Protein AF-A0A7V0JT31-F1 (afdb_monomer_lite)

Structure (mmCIF, N/CA/C/O backbone):
data_AF-A0A7V0JT31-F1
#
_entry.id   AF-A0A7V0JT31-F1
#
loop_
_atom_site.group_PDB
_atom_site.id
_atom_site.type_symbol
_atom_site.label_atom_id
_atom_site.label_alt_id
_atom_site.label_comp_id
_atom_site.label_asym_id
_atom_site.label_entity_id
_atom_site.label_seq_id
_atom_site.pdbx_PDB_ins_code
_atom_site.Cartn_x
_atom_site.Cartn_y
_atom_site.Cartn_z
_atom_site.occupancy
_atom_site.B_iso_or_equiv
_atom_site.auth_seq_id
_atom_site.auth_comp_id
_atom_site.auth_asym_id
_atom_site.auth_atom_id
_atom_site.pdbx_PDB_model_num
ATOM 1 N N . MET A 1 1 ? -6.504 9.543 -1.526 1.00 39.03 1 MET A N 1
ATOM 2 C CA . MET A 1 1 ? -5.451 8.796 -2.236 1.00 39.03 1 MET A CA 1
ATOM 3 C C . MET A 1 1 ? -5.322 9.496 -3.566 1.00 39.03 1 MET A C 1
ATOM 5 O O . MET A 1 1 ? -6.305 9.488 -4.294 1.00 39.03 1 MET A O 1
ATOM 9 N N . ASP A 1 2 ? -4.224 10.211 -3.815 1.00 36.75 2 ASP A N 1
ATOM 10 C CA . ASP A 1 2 ? -3.991 10.736 -5.163 1.00 36.75 2 ASP A CA 1
ATOM 11 C C . ASP A 1 2 ? -4.025 9.539 -6.110 1.00 36.75 2 ASP A C 1
ATOM 13 O O . ASP A 1 2 ? -3.408 8.504 -5.827 1.00 36.75 2 ASP A O 1
ATOM 17 N N . ASP A 1 3 ? -4.846 9.635 -7.151 1.00 47.06 3 ASP A N 1
ATOM 18 C CA . ASP A 1 3 ? -5.000 8.572 -8.127 1.00 47.06 3 ASP A CA 1
ATOM 19 C C . ASP A 1 3 ? -3.606 8.235 -8.672 1.00 47.06 3 ASP A C 1
ATOM 21 O O . ASP A 1 3 ? -2.824 9.128 -9.014 1.00 47.06 3 ASP A O 1
ATOM 25 N N . PHE A 1 4 ? -3.275 6.945 -8.755 1.00 49.06 4 PHE A N 1
ATOM 26 C CA . PHE A 1 4 ? -2.057 6.486 -9.426 1.00 49.06 4 PHE A CA 1
ATOM 27 C C . PHE A 1 4 ? -1.931 7.110 -10.830 1.00 49.06 4 PHE A C 1
ATOM 29 O O . PHE A 1 4 ? -0.827 7.368 -11.301 1.00 49.06 4 PHE A O 1
ATOM 36 N N . ARG A 1 5 ? -3.077 7.418 -11.451 1.00 55.56 5 ARG A N 1
ATOM 37 C CA . ARG A 1 5 ? -3.239 8.045 -12.768 1.00 55.56 5 ARG A CA 1
ATOM 38 C C . ARG A 1 5 ? -2.945 9.554 -12.797 1.00 55.56 5 ARG A C 1
ATOM 40 O O . ARG A 1 5 ? -2.838 10.114 -13.884 1.00 55.56 5 ARG A O 1
ATOM 47 N N . SER A 1 6 ? -2.822 10.221 -11.644 1.00 55.19 6 SER A N 1
ATOM 48 C CA . SER A 1 6 ? -2.660 11.683 -11.544 1.00 55.19 6 SER A CA 1
ATOM 49 C C . SER A 1 6 ? -1.329 12.157 -10.949 1.00 55.19 6 SER A C 1
ATOM 51 O O . SER A 1 6 ? -1.105 13.362 -10.891 1.00 55.19 6 SER A O 1
ATOM 53 N N . ASP A 1 7 ? -0.445 11.254 -10.509 1.00 66.50 7 ASP A N 1
ATOM 54 C CA . ASP A 1 7 ? 0.884 11.616 -9.990 1.00 66.50 7 ASP A CA 1
ATOM 55 C C . ASP A 1 7 ? 1.970 11.377 -11.061 1.00 66.50 7 ASP A C 1
ATOM 57 O O . ASP A 1 7 ? 2.323 10.223 -11.320 1.00 66.50 7 ASP A O 1
ATOM 61 N N . PRO A 1 8 ? 2.562 12.435 -11.656 1.00 67.75 8 PRO A N 1
ATOM 62 C CA . PRO A 1 8 ? 3.637 12.312 -12.645 1.00 67.75 8 PRO A CA 1
ATOM 63 C C . PRO A 1 8 ? 4.817 11.446 -12.181 1.00 67.75 8 PRO A C 1
ATOM 65 O O . PRO A 1 8 ? 5.462 10.788 -12.999 1.00 67.75 8 PRO A O 1
ATOM 68 N N . LYS A 1 9 ? 5.060 11.361 -10.863 1.00 79.88 9 LYS A N 1
ATOM 69 C CA . LYS A 1 9 ? 6.119 10.515 -10.295 1.00 79.88 9 LYS A CA 1
ATOM 70 C C . LYS A 1 9 ? 5.888 9.024 -10.547 1.00 79.88 9 LYS A C 1
ATOM 72 O O . LYS A 1 9 ? 6.851 8.255 -10.519 1.00 79.88 9 LYS A O 1
ATOM 77 N N . GLN A 1 10 ? 4.647 8.597 -10.791 1.00 82.12 10 GLN A N 1
ATOM 78 C CA . GLN A 1 10 ? 4.342 7.211 -11.153 1.00 82.12 10 GLN A CA 1
ATOM 79 C C . GLN A 1 10 ? 4.813 6.885 -12.570 1.00 82.12 10 GLN A C 1
ATOM 81 O O . GLN A 1 10 ? 5.350 5.800 -12.785 1.00 82.12 10 GLN A O 1
ATOM 86 N N . TYR A 1 11 ? 4.716 7.824 -13.516 1.00 90.31 11 TYR A N 1
ATOM 87 C CA . TYR A 1 11 ? 5.246 7.632 -14.871 1.00 90.31 11 TYR A CA 1
ATOM 88 C C . TYR A 1 11 ? 6.774 7.589 -14.876 1.00 90.31 11 TYR A C 1
ATOM 90 O O . TYR A 1 11 ? 7.361 6.758 -15.567 1.00 90.31 11 TYR A O 1
ATOM 98 N N . ASP A 1 12 ? 7.430 8.407 -14.048 1.00 91.56 12 ASP A N 1
ATOM 99 C CA . ASP A 1 12 ? 8.876 8.313 -13.822 1.00 91.56 12 ASP A CA 1
ATOM 100 C C . ASP A 1 12 ? 9.290 6.946 -13.264 1.00 91.56 12 ASP A C 1
ATOM 102 O O . ASP A 1 12 ? 10.270 6.350 -13.722 1.00 91.56 12 ASP A O 1
ATOM 106 N N . LEU A 1 13 ? 8.566 6.445 -12.259 1.00 91.69 13 LEU A N 1
ATOM 107 C CA . LEU A 1 13 ? 8.836 5.134 -11.676 1.00 91.69 13 LEU A CA 1
ATOM 108 C C . LEU A 1 13 ? 8.623 4.024 -12.709 1.00 91.69 13 LEU A C 1
ATOM 110 O O . LEU A 1 13 ? 9.507 3.181 -12.876 1.00 91.69 13 LEU A O 1
ATOM 114 N N . PHE A 1 14 ? 7.502 4.055 -13.431 1.00 94.06 14 PHE A N 1
ATOM 115 C CA . PHE A 1 14 ? 7.196 3.087 -14.478 1.00 94.06 14 PHE A CA 1
ATOM 116 C C . PHE A 1 14 ? 8.268 3.086 -15.568 1.00 94.06 14 PHE A C 1
ATOM 118 O O . PHE A 1 14 ? 8.812 2.033 -15.881 1.00 94.06 14 PHE A O 1
ATOM 125 N N . ALA A 1 15 ? 8.653 4.256 -16.088 1.00 95.12 15 ALA A N 1
ATOM 126 C CA . ALA A 1 15 ? 9.695 4.378 -17.104 1.00 95.12 15 ALA A CA 1
ATOM 127 C C . ALA A 1 15 ? 11.020 3.742 -16.652 1.00 95.12 15 ALA A C 1
ATOM 129 O O . ALA A 1 15 ? 11.656 3.005 -17.412 1.00 95.12 15 ALA A O 1
ATOM 130 N N . LYS A 1 16 ? 11.430 3.980 -15.399 1.00 95.44 16 LYS A N 1
ATOM 131 C CA . LYS A 1 16 ? 12.649 3.386 -14.829 1.00 95.44 16 LYS A CA 1
ATOM 132 C C . LYS A 1 16 ? 12.543 1.868 -14.710 1.00 95.44 16 LYS A C 1
ATOM 134 O O . LYS A 1 16 ? 13.477 1.174 -15.102 1.00 95.44 16 LYS A O 1
ATOM 139 N N . VAL A 1 17 ? 11.431 1.360 -14.174 1.00 95.38 17 VAL A N 1
ATOM 140 C CA . VAL A 1 17 ? 11.188 -0.084 -14.016 1.00 95.38 17 VAL A CA 1
ATOM 141 C C . VAL A 1 17 ? 11.140 -0.768 -15.377 1.00 95.38 17 VAL A C 1
ATOM 143 O O . VAL A 1 17 ? 11.853 -1.741 -15.592 1.00 95.38 17 VAL A O 1
ATOM 146 N N . TYR A 1 18 ? 10.373 -0.227 -16.319 1.00 95.69 18 TYR A N 1
ATOM 147 C CA . TYR A 1 18 ? 10.227 -0.799 -17.648 1.00 95.69 18 TYR A CA 1
ATOM 148 C C . TYR A 1 18 ? 11.565 -0.831 -18.396 1.00 95.69 18 TYR A C 1
ATOM 150 O O . TYR A 1 18 ? 11.975 -1.890 -18.859 1.00 95.69 18 TYR A O 1
ATOM 158 N N . SER A 1 19 ? 12.322 0.276 -18.403 1.00 95.25 19 SER A N 1
ATOM 159 C CA . SER A 1 19 ? 13.673 0.305 -19.001 1.00 95.25 19 SER A CA 1
ATOM 160 C C . SER A 1 19 ? 14.613 -0.724 -18.371 1.00 95.25 19 SER A C 1
ATOM 162 O O . SER A 1 19 ? 15.435 -1.318 -19.058 1.00 95.25 19 SER A O 1
ATOM 164 N N . PHE A 1 20 ? 14.504 -0.952 -17.059 1.00 95.06 20 PHE A N 1
ATOM 165 C CA . PHE A 1 20 ? 15.295 -1.970 -16.374 1.00 95.06 20 PHE A CA 1
ATOM 166 C C . PHE A 1 20 ? 14.905 -3.399 -16.788 1.00 95.06 20 PHE A C 1
ATOM 168 O O . PHE A 1 20 ? 15.784 -4.247 -16.957 1.00 95.06 20 PHE A O 1
ATOM 175 N N . LEU A 1 21 ? 13.608 -3.664 -16.958 1.00 93.81 21 LEU A N 1
ATOM 176 C CA . LEU A 1 21 ? 13.090 -4.985 -17.310 1.00 93.81 21 LEU A CA 1
ATOM 177 C C . LEU A 1 21 ? 13.384 -5.362 -18.764 1.00 93.81 21 LEU A C 1
ATOM 179 O O . LEU A 1 21 ? 13.836 -6.480 -19.009 1.00 93.81 21 LEU A O 1
ATOM 183 N N . VAL A 1 22 ? 13.162 -4.444 -19.708 1.00 92.81 22 VAL A N 1
ATOM 184 C CA . VAL A 1 22 ? 13.226 -4.738 -21.151 1.00 92.81 22 VAL A CA 1
ATOM 185 C C . VAL A 1 22 ? 14.453 -4.153 -21.863 1.00 92.81 22 VAL A C 1
ATOM 187 O O . VAL A 1 22 ? 14.610 -4.346 -23.066 1.00 92.81 22 VAL A O 1
ATOM 190 N N . GLY A 1 23 ? 15.325 -3.435 -21.147 1.00 91.75 23 GLY A N 1
ATOM 191 C CA . GLY A 1 23 ? 16.420 -2.666 -21.749 1.00 91.75 23 GLY A CA 1
ATOM 192 C C . GLY A 1 23 ? 15.916 -1.426 -22.499 1.00 91.75 23 GLY A C 1
ATOM 193 O O . GLY A 1 23 ? 14.713 -1.154 -22.562 1.00 91.75 23 GLY A O 1
ATOM 194 N N . GLY A 1 24 ? 16.816 -0.644 -23.097 1.00 93.38 24 GLY A N 1
ATOM 195 C CA . GLY A 1 24 ? 16.431 0.606 -23.765 1.00 93.38 24 GLY A CA 1
ATOM 196 C C . GLY A 1 24 ? 16.164 1.766 -22.805 1.00 93.38 24 GLY A C 1
ATOM 197 O O . GLY A 1 24 ? 16.605 1.785 -21.656 1.00 93.38 24 GLY A O 1
ATOM 198 N N . LYS A 1 25 ? 15.473 2.797 -23.303 1.00 95.62 25 LYS A N 1
ATOM 199 C CA . LYS A 1 25 ? 15.197 4.027 -22.551 1.00 95.62 25 LYS A CA 1
ATOM 200 C C . LYS A 1 25 ? 13.734 4.425 -22.673 1.00 95.62 25 LYS A C 1
ATOM 202 O O . LYS A 1 25 ? 13.285 4.798 -23.755 1.00 95.62 25 LYS A O 1
ATOM 207 N N . ALA A 1 26 ? 13.027 4.412 -21.550 1.00 96.44 26 ALA A N 1
ATOM 208 C CA . ALA A 1 26 ? 11.728 5.044 -21.386 1.00 96.44 26 ALA A CA 1
ATOM 209 C C . ALA A 1 26 ? 11.866 6.404 -20.690 1.00 96.44 26 ALA A C 1
ATOM 211 O O . ALA A 1 26 ? 12.689 6.576 -19.788 1.00 96.44 26 ALA A O 1
ATOM 212 N N . VAL A 1 27 ? 11.043 7.366 -21.096 1.00 95.25 27 VAL A N 1
ATOM 213 C CA . VAL A 1 27 ? 10.876 8.660 -20.420 1.00 95.25 27 VAL A CA 1
ATOM 214 C C . VAL A 1 27 ? 9.387 8.990 -20.317 1.00 95.25 27 VAL A C 1
ATOM 216 O O . VAL A 1 27 ? 8.653 8.675 -21.256 1.00 95.25 27 VAL A O 1
ATOM 219 N N . PRO A 1 28 ? 8.916 9.599 -19.217 1.00 94.12 28 PRO A N 1
ATOM 220 C CA . PRO A 1 28 ? 7.524 10.023 -19.114 1.00 94.12 28 PRO A CA 1
ATOM 221 C C . PRO A 1 28 ? 7.198 11.086 -20.170 1.00 94.12 28 PRO A C 1
ATOM 223 O O . PRO A 1 28 ? 8.063 11.860 -20.591 1.00 94.12 28 PRO A O 1
ATOM 226 N N . GLY A 1 29 ? 5.944 11.130 -20.603 1.00 91.94 29 GLY A N 1
ATOM 227 C CA . GLY A 1 29 ? 5.456 12.161 -21.508 1.00 91.94 29 GLY A CA 1
ATOM 228 C C . GLY A 1 29 ? 3.976 12.010 -21.813 1.00 91.94 29 GLY A C 1
ATOM 229 O O . GLY A 1 29 ? 3.277 11.199 -21.211 1.00 91.94 29 GLY A O 1
ATOM 230 N N . GLU A 1 30 ? 3.517 12.794 -22.777 1.00 91.06 30 GLU A N 1
ATOM 231 C CA . GLU A 1 30 ? 2.138 12.775 -23.251 1.00 91.06 30 GLU A CA 1
ATOM 232 C C . GLU A 1 30 ? 2.115 12.746 -24.776 1.00 91.06 30 GLU A C 1
ATOM 234 O O . GLU A 1 30 ? 3.033 13.258 -25.425 1.00 91.06 30 GLU A O 1
ATOM 239 N N . GLU A 1 31 ? 1.048 12.191 -25.341 1.00 90.06 31 GLU A N 1
ATOM 240 C CA . GLU A 1 31 ? 0.793 12.190 -26.781 1.00 90.06 31 GLU A CA 1
ATOM 241 C C . GLU A 1 31 ? -0.705 12.365 -27.055 1.00 90.06 31 GLU A C 1
ATOM 243 O O . GLU A 1 31 ? -1.556 11.970 -26.251 1.00 90.06 31 GLU A O 1
ATOM 248 N N . LYS A 1 32 ? -1.040 12.984 -28.193 1.00 88.94 32 LYS A N 1
ATOM 249 C CA . LYS A 1 32 ? -2.427 13.064 -28.663 1.00 88.94 32 LYS A CA 1
ATOM 250 C C . LYS A 1 32 ? -2.811 11.746 -29.328 1.00 88.94 32 LYS A C 1
ATOM 252 O O . LYS A 1 32 ? -2.322 11.440 -30.414 1.00 88.94 32 LYS A O 1
ATOM 257 N N . CYS A 1 33 ? -3.737 11.007 -28.727 1.00 74.62 33 CYS A N 1
ATOM 258 C CA . CYS A 1 33 ? -4.246 9.778 -29.327 1.00 74.62 33 CYS A CA 1
ATOM 259 C C . CYS A 1 33 ? -5.499 10.065 -30.185 1.00 74.62 33 CYS A C 1
ATOM 261 O O . CYS A 1 33 ? -6.451 10.700 -29.711 1.00 74.62 33 CYS A O 1
ATOM 263 N N . PRO A 1 34 ? -5.533 9.617 -31.453 1.00 69.44 34 PRO A N 1
ATOM 264 C CA . PRO A 1 34 ? -6.745 9.616 -32.272 1.00 69.44 34 PRO A CA 1
ATOM 265 C C . PRO A 1 34 ? -7.823 8.680 -31.689 1.00 69.44 34 PRO A C 1
ATOM 267 O O . PRO A 1 34 ? -7.484 7.773 -30.930 1.00 69.44 34 PRO A O 1
ATOM 270 N N . PRO A 1 35 ? -9.112 8.838 -32.054 1.00 67.12 35 PRO A N 1
ATOM 271 C CA . PRO A 1 35 ? -9.656 9.791 -33.029 1.00 67.12 35 PRO A CA 1
ATOM 272 C C . PRO A 1 35 ? -10.040 11.155 -32.432 1.00 67.12 35 PRO A C 1
ATOM 274 O O . PRO A 1 35 ? -10.201 12.117 -33.174 1.00 67.12 35 PRO A O 1
ATOM 277 N N . MET A 1 36 ? -10.165 11.266 -31.107 1.00 74.94 36 MET A N 1
ATOM 278 C CA . MET A 1 36 ? -10.689 12.476 -30.452 1.00 74.94 36 MET A CA 1
ATOM 279 C C . MET A 1 36 ? -9.614 13.528 -30.124 1.00 74.94 36 MET A C 1
ATOM 281 O O . MET A 1 36 ? -9.942 14.607 -29.639 1.00 74.94 36 MET A O 1
ATOM 285 N N . GLY A 1 37 ? -8.327 13.237 -30.362 1.00 76.81 37 GLY A N 1
ATOM 286 C CA . GLY A 1 37 ? -7.226 14.173 -30.089 1.00 76.81 37 GLY A CA 1
ATOM 287 C C . GLY A 1 37 ? -6.989 14.438 -28.598 1.00 76.81 37 GLY A C 1
ATOM 288 O O . GLY A 1 37 ? -6.346 15.432 -28.246 1.00 76.81 37 GLY A O 1
ATOM 289 N N . ILE A 1 38 ? -7.506 13.557 -27.737 1.00 81.31 38 ILE A N 1
ATOM 290 C CA . ILE A 1 38 ? -7.312 13.597 -26.288 1.00 81.31 38 ILE A CA 1
ATOM 291 C C . ILE A 1 38 ? -5.839 13.298 -26.001 1.00 81.31 38 ILE A C 1
ATOM 293 O O . ILE A 1 38 ? -5.249 12.382 -26.582 1.00 81.31 38 ILE A O 1
ATOM 297 N N . ARG A 1 39 ? -5.233 14.102 -25.124 1.00 85.06 39 ARG A N 1
ATOM 298 C CA . ARG A 1 39 ? -3.877 13.851 -24.637 1.00 85.06 39 ARG A CA 1
ATOM 299 C C . ARG A 1 39 ? -3.924 12.831 -23.519 1.00 85.06 39 ARG A C 1
ATOM 301 O O . ARG A 1 39 ? -4.649 13.023 -22.546 1.00 85.06 39 ARG A O 1
ATOM 308 N N . TYR A 1 40 ? -3.116 11.794 -23.651 1.00 86.50 40 TYR A N 1
ATOM 309 C CA . TYR A 1 40 ? -2.919 10.812 -22.599 1.00 86.50 40 TYR A CA 1
ATOM 310 C C . TYR A 1 40 ? -1.499 10.903 -22.062 1.00 86.50 40 TYR A C 1
ATOM 312 O O . TYR A 1 40 ? -0.557 11.100 -22.828 1.00 86.50 40 TYR A O 1
ATOM 320 N N . GLY A 1 41 ? -1.365 10.736 -20.747 1.00 89.19 41 GLY A N 1
ATOM 321 C CA . GLY A 1 41 ? -0.080 10.497 -20.099 1.00 89.19 41 GLY A CA 1
ATOM 322 C C . GLY A 1 41 ? 0.418 9.077 -20.355 1.00 89.19 41 GLY A C 1
ATOM 323 O O . GLY A 1 41 ? -0.366 8.154 -20.579 1.00 89.19 41 GLY A O 1
ATOM 324 N N . GLY A 1 42 ? 1.733 8.905 -20.342 1.00 92.12 42 GLY A N 1
ATOM 325 C CA . GLY A 1 42 ? 2.358 7.619 -20.602 1.00 92.12 42 GLY A CA 1
ATOM 326 C C . GLY A 1 42 ? 3.877 7.708 -20.630 1.00 92.12 42 GLY A C 1
ATOM 327 O O . GLY A 1 42 ? 4.485 8.576 -19.994 1.00 92.12 42 GLY A O 1
ATOM 328 N N . ILE A 1 43 ? 4.499 6.809 -21.390 1.00 94.75 43 ILE A N 1
ATOM 329 C CA . ILE A 1 43 ? 5.943 6.813 -21.623 1.00 94.75 43 ILE A CA 1
ATOM 330 C C . ILE A 1 43 ? 6.282 6.818 -23.111 1.00 94.75 43 ILE A C 1
ATOM 332 O O . ILE A 1 43 ? 5.652 6.162 -23.934 1.00 94.75 43 ILE A O 1
ATOM 336 N N . TRP A 1 44 ? 7.364 7.509 -23.442 1.00 95.56 44 TRP A N 1
ATOM 337 C CA . TRP A 1 44 ? 8.082 7.350 -24.695 1.00 95.56 44 TRP A CA 1
ATOM 338 C C . TRP A 1 44 ? 9.196 6.338 -24.505 1.00 95.56 44 TRP A C 1
ATOM 340 O O . TRP A 1 44 ? 10.157 6.609 -23.787 1.00 95.56 44 TRP A O 1
ATOM 350 N N . TYR A 1 45 ? 9.086 5.191 -25.162 1.00 96.69 45 TYR A N 1
ATOM 351 C CA . TYR A 1 45 ? 10.063 4.117 -25.083 1.00 96.69 45 TYR A CA 1
ATOM 352 C C . TYR A 1 45 ? 10.865 3.992 -26.372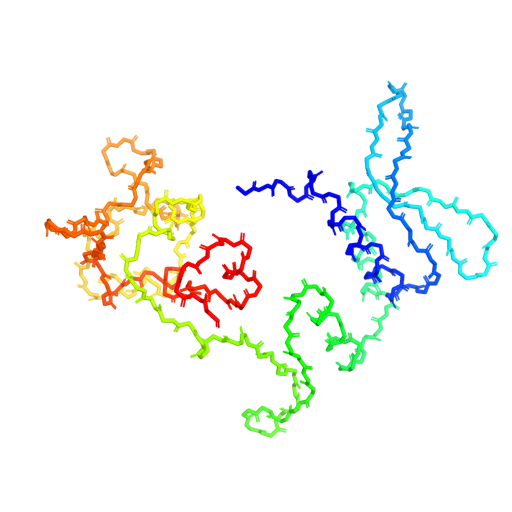 1.00 96.69 45 TYR A C 1
ATOM 354 O O . TYR A 1 45 ? 10.307 3.966 -27.469 1.00 96.69 45 TYR A O 1
ATOM 362 N N . ARG A 1 46 ? 12.184 3.868 -26.231 1.00 95.94 46 ARG A N 1
ATOM 363 C CA . ARG A 1 46 ? 13.110 3.565 -27.319 1.00 95.94 46 ARG A CA 1
ATOM 364 C C . ARG A 1 46 ? 13.911 2.301 -26.982 1.00 95.94 46 ARG A C 1
ATOM 366 O O . ARG A 1 46 ? 14.702 2.350 -26.034 1.00 95.94 46 ARG A O 1
ATOM 373 N N . PRO A 1 47 ? 13.750 1.206 -27.746 1.00 93.06 47 PRO A N 1
ATOM 374 C CA . PRO A 1 47 ? 14.602 0.024 -27.631 1.00 93.06 47 PRO A CA 1
ATOM 375 C C . PRO A 1 47 ? 16.073 0.358 -27.907 1.00 93.06 47 PRO A C 1
ATOM 377 O O . PRO A 1 47 ? 16.367 1.273 -28.673 1.00 93.06 47 PRO A O 1
ATOM 380 N N . GLU A 1 48 ? 17.008 -0.403 -27.337 1.00 87.56 48 GLU A N 1
ATOM 381 C CA . GLU A 1 48 ? 18.453 -0.197 -27.560 1.00 87.56 48 GLU A CA 1
ATOM 382 C C . GLU A 1 48 ? 18.850 -0.270 -29.040 1.00 87.56 48 GLU A C 1
ATOM 384 O O . GLU A 1 48 ? 19.631 0.553 -29.517 1.00 87.56 48 GLU A O 1
ATOM 389 N N . ASN A 1 49 ? 18.250 -1.207 -29.776 1.00 86.31 49 ASN A N 1
ATOM 390 C CA . ASN A 1 49 ? 18.619 -1.512 -31.159 1.00 86.31 49 ASN A CA 1
ATOM 391 C C . ASN A 1 49 ? 17.841 -0.702 -32.208 1.00 86.31 49 ASN A C 1
ATOM 393 O O . ASN A 1 49 ? 18.060 -0.888 -33.403 1.00 86.31 49 ASN A O 1
ATOM 397 N N . LEU A 1 50 ? 16.932 0.188 -31.792 1.00 85.69 50 LEU A N 1
ATOM 398 C CA . LEU A 1 50 ? 16.103 0.981 -32.700 1.00 85.69 50 LEU A CA 1
ATOM 399 C C . LEU A 1 50 ? 16.285 2.483 -32.460 1.00 85.69 50 LEU A C 1
ATOM 401 O O . LEU A 1 50 ? 16.459 2.969 -31.340 1.00 85.69 50 LEU A O 1
ATOM 405 N N . LYS A 1 51 ? 16.247 3.250 -33.554 1.00 82.44 51 LYS A N 1
ATOM 406 C CA . LYS A 1 51 ? 16.289 4.719 -33.493 1.00 82.44 51 LYS A CA 1
ATOM 407 C C . LYS A 1 51 ? 14.933 5.308 -33.122 1.00 82.44 51 LYS A C 1
ATOM 409 O O . LYS A 1 51 ? 14.879 6.345 -32.464 1.00 82.44 51 LYS A O 1
ATOM 414 N N . GLU A 1 52 ? 13.862 4.647 -33.537 1.00 90.50 52 GLU A N 1
ATOM 415 C CA . GLU A 1 52 ? 12.503 5.126 -33.339 1.00 90.50 52 GLU A CA 1
ATOM 416 C C . GLU A 1 52 ? 12.027 4.888 -31.910 1.00 90.50 52 GLU A C 1
ATOM 418 O O . GLU A 1 52 ? 12.314 3.866 -31.284 1.00 90.50 52 GLU A O 1
ATOM 423 N N . ARG A 1 53 ? 11.291 5.873 -31.398 1.00 92.25 53 ARG A N 1
ATOM 424 C CA . ARG A 1 53 ? 10.590 5.780 -30.122 1.00 92.25 53 ARG A CA 1
ATOM 425 C C . ARG A 1 53 ? 9.112 5.518 -30.382 1.00 92.25 53 ARG A C 1
ATOM 427 O O . ARG A 1 53 ? 8.543 6.088 -31.310 1.00 92.25 53 ARG A O 1
ATOM 434 N N . ARG A 1 54 ? 8.489 4.726 -29.519 1.00 94.31 54 ARG A N 1
ATOM 435 C CA . ARG A 1 54 ? 7.044 4.496 -29.489 1.00 94.31 54 ARG A CA 1
ATOM 436 C C . ARG A 1 54 ? 6.458 5.106 -28.223 1.00 94.31 54 ARG A C 1
ATOM 438 O O . ARG A 1 54 ? 7.091 5.057 -27.168 1.00 94.31 54 ARG A O 1
ATOM 445 N N . PHE A 1 55 ? 5.272 5.691 -28.339 1.00 94.25 55 PHE A N 1
ATOM 446 C CA . PHE A 1 55 ? 4.491 6.103 -27.182 1.00 94.25 55 PHE A CA 1
ATOM 447 C C . PHE A 1 55 ? 3.644 4.929 -26.687 1.00 94.25 55 PHE A C 1
ATOM 449 O O . PHE A 1 55 ? 3.004 4.259 -27.498 1.00 94.25 55 PHE A O 1
ATOM 456 N N . TYR A 1 56 ? 3.655 4.706 -25.375 1.00 93.69 56 TYR A N 1
ATOM 457 C CA . TYR A 1 56 ? 2.751 3.797 -24.681 1.00 93.69 56 TYR A CA 1
ATOM 458 C C . TYR A 1 56 ? 1.921 4.582 -23.680 1.00 93.69 56 TYR A C 1
ATOM 460 O O . TYR A 1 56 ? 2.465 5.290 -22.827 1.00 93.69 56 TYR A O 1
ATOM 468 N N . ASN A 1 57 ? 0.611 4.436 -23.791 1.00 91.06 57 ASN A N 1
ATOM 469 C CA . ASN A 1 57 ? -0.361 5.025 -22.892 1.00 91.06 57 ASN A CA 1
ATOM 470 C C . ASN A 1 57 ? -0.306 4.326 -21.524 1.00 91.06 57 ASN A C 1
ATOM 472 O O . ASN A 1 57 ? -0.021 3.133 -21.445 1.00 91.06 57 ASN A O 1
ATOM 476 N N . TRP A 1 58 ? -0.619 5.046 -20.445 1.00 89.19 58 TRP A N 1
ATOM 477 C CA . TRP A 1 58 ? -0.752 4.452 -19.111 1.00 89.19 58 TRP A CA 1
ATOM 478 C C . TRP A 1 58 ? -1.736 3.269 -19.060 1.00 89.19 58 TRP A C 1
ATOM 480 O O . TRP A 1 58 ? -1.546 2.365 -18.253 1.00 89.19 58 TRP A O 1
ATOM 490 N N . HIS A 1 59 ? -2.748 3.242 -19.935 1.00 88.44 59 HIS A N 1
ATOM 491 C CA . HIS A 1 59 ? -3.676 2.115 -20.082 1.00 88.44 59 HIS A CA 1
ATOM 492 C C . HIS A 1 59 ? -3.016 0.813 -20.560 1.00 88.44 59 HIS A C 1
ATOM 494 O O . HIS A 1 59 ? -3.629 -0.234 -20.426 1.00 88.44 59 HIS A O 1
ATOM 500 N N . GLU A 1 60 ? -1.809 0.873 -21.127 1.00 92.62 60 GLU A N 1
ATOM 501 C CA . GLU A 1 60 ? -1.060 -0.296 -21.611 1.00 92.62 60 GLU A CA 1
ATOM 502 C C . GLU A 1 60 ? -0.042 -0.800 -20.567 1.00 92.62 60 GLU A C 1
ATOM 504 O O . GLU A 1 60 ? 0.702 -1.746 -20.815 1.00 92.62 60 GLU A O 1
ATOM 509 N N . PHE A 1 61 ? 0.089 -0.138 -19.413 1.00 93.06 61 PHE A N 1
ATOM 510 C CA . PHE A 1 61 ? 1.198 -0.384 -18.484 1.00 93.06 61 PHE A CA 1
ATOM 511 C C . PHE A 1 61 ? 1.162 -1.763 -17.823 1.00 93.06 61 PHE A C 1
ATOM 513 O O . PHE A 1 61 ? 2.216 -2.364 -17.607 1.00 93.06 61 PHE A O 1
ATOM 520 N N . ASP A 1 62 ? -0.025 -2.253 -17.489 1.00 92.00 62 ASP A N 1
ATOM 521 C CA . ASP A 1 62 ? -0.234 -3.589 -16.938 1.00 92.00 62 ASP A CA 1
ATOM 522 C C . ASP A 1 62 ? 0.161 -4.676 -17.943 1.00 92.00 62 ASP A C 1
ATOM 524 O O . ASP A 1 62 ? 0.942 -5.570 -17.602 1.00 92.00 62 ASP A O 1
ATOM 528 N N . ASP A 1 63 ? -0.277 -4.549 -19.194 1.00 94.12 63 ASP A N 1
ATOM 529 C CA . ASP A 1 63 ? 0.073 -5.456 -20.284 1.00 94.12 63 ASP A CA 1
ATOM 530 C C . ASP A 1 63 ? 1.582 -5.452 -20.552 1.00 94.12 63 ASP A C 1
ATOM 532 O O . ASP A 1 63 ? 2.204 -6.512 -20.670 1.00 94.12 63 ASP A O 1
ATOM 536 N N . LEU A 1 64 ? 2.202 -4.270 -20.588 1.00 94.81 64 LEU A N 1
ATOM 537 C CA . LEU A 1 64 ? 3.642 -4.124 -20.803 1.00 94.81 64 LEU A CA 1
ATOM 538 C C . LEU A 1 64 ? 4.465 -4.785 -19.694 1.00 94.81 64 LEU A C 1
ATOM 540 O O . LEU A 1 64 ? 5.444 -5.474 -19.986 1.00 94.81 64 LEU A O 1
ATOM 544 N N . LEU A 1 65 ? 4.086 -4.600 -18.426 1.00 93.25 65 LEU A N 1
ATOM 545 C CA . LEU A 1 65 ? 4.767 -5.265 -17.313 1.00 93.25 65 LEU A CA 1
ATOM 546 C C . LEU A 1 65 ? 4.538 -6.773 -17.351 1.00 93.25 65 LEU A C 1
ATOM 548 O O . LEU A 1 65 ? 5.494 -7.527 -17.191 1.00 93.25 65 LEU A O 1
ATOM 552 N N . THR A 1 66 ? 3.309 -7.217 -17.612 1.00 92.81 66 THR A N 1
ATOM 553 C CA . THR A 1 66 ? 2.968 -8.643 -17.708 1.00 92.81 66 THR A CA 1
ATOM 554 C C . THR A 1 66 ? 3.816 -9.335 -18.769 1.00 92.81 66 THR A C 1
ATOM 556 O O . THR A 1 66 ? 4.422 -10.376 -18.504 1.00 92.81 66 THR A O 1
ATOM 559 N N . GLN A 1 67 ? 3.946 -8.726 -19.948 1.00 93.44 67 GLN A N 1
ATOM 560 C CA . GLN A 1 67 ? 4.811 -9.227 -21.014 1.00 93.44 67 GLN A CA 1
ATOM 561 C C . GLN A 1 67 ? 6.286 -9.221 -20.599 1.00 93.44 67 GLN A C 1
ATOM 563 O O . GLN A 1 67 ? 6.975 -10.226 -20.775 1.00 93.44 67 GLN A O 1
ATOM 568 N N . ALA A 1 68 ? 6.771 -8.131 -19.997 1.00 92.12 68 ALA A N 1
ATOM 569 C CA . ALA A 1 68 ? 8.160 -8.019 -19.562 1.00 92.12 68 ALA A CA 1
ATOM 570 C C . ALA A 1 68 ? 8.547 -9.092 -18.528 1.00 92.12 68 ALA A C 1
ATOM 572 O O . ALA A 1 68 ? 9.612 -9.697 -18.644 1.00 92.12 68 ALA A O 1
ATOM 573 N N . PHE A 1 69 ? 7.678 -9.362 -17.549 1.00 91.38 69 PHE A N 1
ATOM 574 C CA . PHE A 1 69 ? 7.892 -10.418 -16.555 1.00 91.38 69 PHE A CA 1
ATOM 575 C C . PHE A 1 69 ? 7.737 -11.827 -17.140 1.00 91.38 69 PHE A C 1
ATOM 577 O O . PHE A 1 69 ? 8.421 -12.740 -16.692 1.00 91.38 69 PHE A O 1
ATOM 584 N N . SER A 1 70 ? 6.890 -12.015 -18.155 1.00 90.12 70 SER A N 1
ATOM 585 C CA . SER A 1 70 ? 6.702 -13.325 -18.799 1.00 90.12 70 SER A CA 1
ATOM 586 C C . SER A 1 70 ? 7.881 -13.724 -19.691 1.00 90.12 70 SER A C 1
ATOM 588 O O . SER A 1 70 ? 8.184 -14.905 -19.832 1.00 90.12 70 SER A O 1
ATOM 590 N N . LEU A 1 71 ? 8.553 -12.747 -20.306 1.00 86.06 71 LEU A N 1
ATOM 591 C CA . LEU A 1 71 ? 9.646 -12.983 -21.254 1.00 86.06 71 LEU A CA 1
ATOM 592 C C . LEU A 1 71 ? 11.030 -13.050 -20.596 1.00 86.06 71 LEU A C 1
ATOM 594 O O . LEU A 1 71 ? 12.000 -13.426 -21.257 1.00 86.06 71 LEU A O 1
ATOM 598 N N . ARG A 1 72 ? 11.150 -12.686 -19.314 1.00 83.62 72 ARG A N 1
ATOM 599 C CA . ARG A 1 72 ? 12.433 -12.597 -18.613 1.00 83.62 72 ARG A CA 1
ATOM 600 C C . ARG A 1 72 ? 12.423 -13.387 -17.311 1.00 83.62 72 ARG A C 1
ATOM 602 O O . ARG A 1 72 ? 11.643 -13.112 -16.409 1.00 83.62 72 ARG A O 1
ATOM 609 N N . SER A 1 73 ? 13.398 -14.282 -17.164 1.00 87.25 73 SER A N 1
ATOM 610 C CA . SER A 1 73 ? 13.745 -14.827 -15.851 1.00 87.25 73 SER A CA 1
ATOM 611 C C . SER A 1 73 ? 14.510 -13.770 -15.055 1.00 87.25 73 SER A C 1
ATOM 613 O O . SER A 1 73 ? 15.580 -13.329 -15.478 1.00 87.25 73 SER A O 1
ATOM 615 N N . LEU A 1 74 ? 13.967 -13.351 -13.913 1.00 89.38 74 LEU A N 1
ATOM 616 C CA . LEU A 1 74 ? 14.620 -12.394 -13.021 1.00 89.38 74 LEU A CA 1
ATOM 617 C C . LEU A 1 74 ? 15.475 -13.122 -11.988 1.00 89.38 74 LEU A C 1
ATOM 619 O O . LEU A 1 74 ? 15.014 -14.053 -11.328 1.00 89.38 74 LEU A O 1
ATOM 623 N N . SER A 1 75 ? 16.720 -12.680 -11.838 1.00 92.62 75 SER A N 1
ATOM 624 C CA . SER A 1 75 ? 17.584 -13.133 -10.750 1.00 92.62 75 SER A CA 1
ATOM 625 C C . SER A 1 75 ? 17.135 -12.540 -9.409 1.00 92.62 75 SER A C 1
ATOM 627 O O . SER A 1 75 ? 16.417 -11.538 -9.365 1.00 92.62 75 SER A O 1
ATOM 629 N N . GLY A 1 76 ? 17.608 -13.109 -8.295 1.00 91.94 76 GLY A N 1
ATOM 630 C CA . GLY A 1 76 ? 17.384 -12.515 -6.972 1.00 91.94 76 GLY A CA 1
ATOM 631 C C . GLY A 1 76 ? 17.865 -11.060 -6.889 1.00 91.94 76 GLY A C 1
ATOM 632 O O . GLY A 1 76 ? 17.191 -10.227 -6.287 1.00 91.94 76 GLY A O 1
ATOM 633 N N . GLU A 1 77 ? 18.969 -10.730 -7.566 1.00 94.25 77 GLU A N 1
ATOM 634 C CA . GLU A 1 77 ? 19.513 -9.367 -7.616 1.00 94.25 77 GLU A CA 1
ATOM 635 C C . GLU A 1 77 ? 18.607 -8.412 -8.399 1.00 94.25 77 GLU A C 1
ATOM 637 O O . GLU A 1 77 ? 18.393 -7.264 -7.993 1.00 94.25 77 GLU A O 1
ATOM 642 N N . ASP A 1 78 ? 18.012 -8.891 -9.496 1.00 94.12 78 ASP A N 1
ATOM 643 C CA . ASP A 1 78 ? 17.035 -8.107 -10.251 1.00 94.12 78 ASP A CA 1
ATOM 644 C C . ASP A 1 78 ? 15.812 -7.788 -9.388 1.00 94.12 78 ASP A C 1
ATOM 646 O O . ASP A 1 78 ? 15.344 -6.646 -9.360 1.00 94.12 78 ASP A O 1
ATOM 650 N N . ILE A 1 79 ? 15.315 -8.778 -8.642 1.00 92.94 79 ILE A N 1
ATOM 651 C CA . ILE A 1 79 ? 14.162 -8.597 -7.761 1.00 92.94 79 ILE A CA 1
ATOM 652 C C . ILE A 1 79 ? 14.514 -7.631 -6.621 1.00 92.94 79 ILE A C 1
ATOM 654 O O . ILE A 1 79 ? 13.762 -6.691 -6.374 1.00 92.94 79 ILE A O 1
ATOM 658 N N . VAL A 1 80 ? 15.679 -7.766 -5.978 1.00 94.56 80 VAL A N 1
ATOM 659 C CA . VAL A 1 80 ? 16.160 -6.809 -4.961 1.00 94.56 80 VAL A CA 1
ATOM 660 C C . VAL A 1 80 ? 16.166 -5.378 -5.501 1.00 94.56 80 VAL A C 1
ATOM 662 O O . VAL A 1 80 ? 15.691 -4.448 -4.837 1.00 94.56 80 VAL A O 1
ATOM 665 N N . LYS A 1 81 ? 16.667 -5.183 -6.723 1.00 94.31 81 LYS A N 1
ATOM 666 C CA . LYS A 1 81 ? 16.701 -3.869 -7.367 1.00 94.31 81 LYS A CA 1
ATOM 667 C C . LYS A 1 81 ? 15.294 -3.327 -7.632 1.00 94.31 81 LYS A C 1
ATOM 669 O O . LYS A 1 81 ? 15.047 -2.151 -7.358 1.00 94.31 81 LYS A O 1
ATOM 674 N N . LEU A 1 82 ? 14.361 -4.167 -8.083 1.00 93.06 82 LEU A N 1
ATOM 675 C CA . LEU A 1 82 ? 12.954 -3.791 -8.255 1.00 93.06 82 LEU A CA 1
ATOM 676 C C . LEU A 1 82 ? 12.307 -3.375 -6.934 1.00 93.06 82 LEU A C 1
ATOM 678 O O . LEU A 1 82 ? 11.654 -2.334 -6.890 1.00 93.06 82 LEU A O 1
ATOM 682 N N . TYR A 1 83 ? 12.529 -4.118 -5.847 1.00 90.19 83 TYR A N 1
ATOM 683 C CA . TYR A 1 83 ? 11.994 -3.761 -4.531 1.00 90.19 83 TYR A CA 1
ATOM 684 C C . TYR A 1 83 ? 12.504 -2.394 -4.066 1.00 90.19 83 TYR A C 1
ATOM 686 O O . TYR A 1 83 ? 11.710 -1.547 -3.645 1.00 90.19 83 TYR A O 1
ATOM 694 N N . LYS A 1 84 ? 13.806 -2.132 -4.223 1.00 90.44 84 LYS A N 1
ATOM 695 C CA . LYS A 1 84 ? 14.410 -0.823 -3.928 1.00 90.44 84 LYS A CA 1
ATOM 696 C C . LYS A 1 84 ? 13.784 0.297 -4.759 1.00 90.44 84 LYS A C 1
ATOM 698 O O . LYS A 1 84 ? 13.439 1.342 -4.212 1.00 90.44 84 LYS A O 1
ATOM 703 N N . MET A 1 85 ? 13.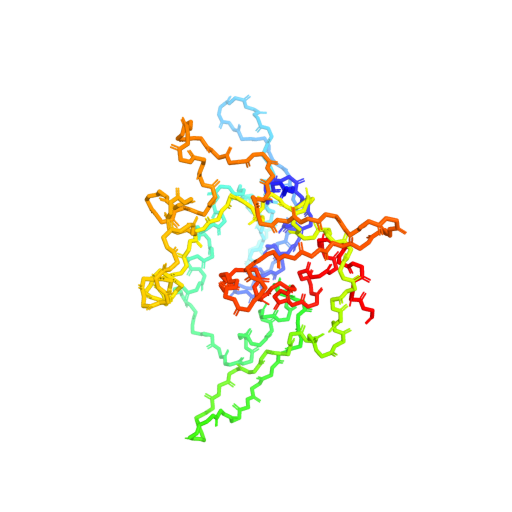587 0.085 -6.060 1.00 89.81 85 MET A N 1
ATOM 704 C CA . MET A 1 85 ? 13.001 1.086 -6.962 1.00 89.81 85 MET A CA 1
ATOM 705 C C . MET A 1 85 ? 11.520 1.357 -6.662 1.00 89.81 85 MET A C 1
ATOM 707 O O . MET A 1 85 ? 11.115 2.512 -6.531 1.00 89.81 85 MET A O 1
ATOM 711 N N . VAL A 1 86 ? 10.711 0.302 -6.546 1.00 87.31 86 VAL A N 1
ATOM 712 C CA . VAL A 1 86 ? 9.247 0.389 -6.438 1.00 87.31 86 VAL A CA 1
ATOM 713 C C . VAL A 1 86 ? 8.813 0.755 -5.028 1.00 87.31 86 VAL A C 1
ATOM 715 O O . VAL A 1 86 ? 7.956 1.624 -4.853 1.00 87.31 86 VAL A O 1
ATOM 718 N N . PHE A 1 87 ? 9.408 0.145 -4.007 1.00 82.06 87 PHE A N 1
ATOM 719 C CA . PHE A 1 87 ? 8.991 0.339 -2.620 1.00 82.06 87 PHE A CA 1
ATOM 720 C C . PHE A 1 87 ? 9.885 1.306 -1.848 1.00 82.06 87 PHE A C 1
ATOM 722 O O . PHE A 1 87 ? 9.473 1.750 -0.780 1.00 82.06 87 PHE A O 1
ATOM 729 N N . GLY A 1 88 ? 11.045 1.707 -2.381 1.00 81.50 88 GLY A N 1
ATOM 730 C CA . GLY A 1 88 ? 11.948 2.628 -1.678 1.00 81.50 88 GLY A CA 1
ATOM 731 C C . GLY A 1 88 ? 12.409 2.077 -0.326 1.00 81.50 88 GLY A C 1
ATOM 732 O O . GLY A 1 88 ? 12.571 2.839 0.621 1.00 81.50 88 GLY A O 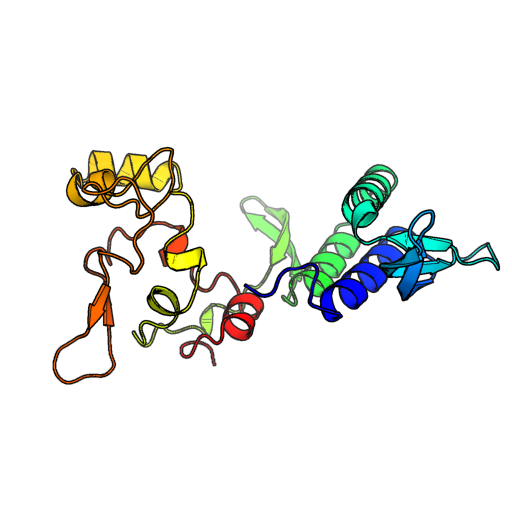1
ATOM 733 N N . VAL A 1 89 ? 12.527 0.754 -0.233 1.00 83.06 89 VAL A N 1
ATOM 734 C CA . VAL A 1 89 ? 12.922 -0.011 0.956 1.00 83.06 89 VAL A CA 1
ATOM 735 C C . VAL A 1 89 ? 14.326 -0.555 0.760 1.00 83.06 89 VAL A C 1
ATOM 737 O O . VAL A 1 89 ? 14.751 -0.763 -0.381 1.00 83.06 89 VAL A O 1
ATOM 740 N N . ASN A 1 90 ? 15.039 -0.829 1.850 1.00 87.62 90 ASN A N 1
ATOM 741 C CA . ASN A 1 90 ? 16.231 -1.651 1.734 1.00 87.62 90 ASN A CA 1
ATOM 742 C C . ASN A 1 90 ? 15.810 -3.108 1.492 1.00 87.62 90 ASN A C 1
ATOM 744 O O . ASN A 1 90 ? 14.865 -3.610 2.099 1.00 87.62 90 ASN A O 1
ATOM 748 N N . ALA A 1 91 ? 16.485 -3.762 0.554 1.00 91.81 91 ALA A N 1
ATOM 749 C CA . ALA A 1 91 ? 16.236 -5.151 0.202 1.00 91.81 91 ALA A CA 1
ATOM 750 C C . ALA A 1 91 ? 17.554 -5.840 -0.150 1.00 91.81 91 ALA A C 1
ATOM 752 O O . ALA A 1 91 ? 18.460 -5.206 -0.706 1.00 91.81 91 ALA A O 1
ATOM 753 N N . PHE A 1 92 ? 17.676 -7.119 0.178 1.00 93.50 92 PHE A N 1
ATOM 754 C CA . PHE A 1 92 ? 18.887 -7.900 -0.068 1.00 93.50 92 PHE A CA 1
ATOM 755 C C . PHE A 1 92 ? 18.582 -9.397 -0.123 1.00 93.50 92 PHE A C 1
ATOM 757 O O . PHE A 1 92 ? 17.570 -9.860 0.403 1.00 93.50 92 PHE A O 1
ATOM 764 N N . ILE A 1 93 ? 19.466 -10.154 -0.770 1.00 94.75 93 ILE A N 1
ATOM 765 C CA . ILE A 1 93 ? 19.416 -11.616 -0.762 1.00 94.75 93 ILE A CA 1
ATOM 766 C C . ILE A 1 93 ? 19.991 -12.106 0.566 1.00 94.75 93 ILE A C 1
ATOM 768 O O . ILE A 1 93 ? 21.043 -11.639 0.999 1.00 94.75 93 ILE A O 1
ATOM 772 N N . GLY A 1 94 ? 19.320 -13.054 1.210 1.00 91.31 94 GLY A N 1
ATOM 773 C CA . GLY A 1 94 ? 19.815 -13.654 2.443 1.00 91.31 94 GLY A CA 1
ATOM 774 C C . GLY A 1 94 ? 19.105 -14.954 2.783 1.00 91.31 94 GLY A C 1
ATOM 775 O O . GLY A 1 94 ? 18.094 -15.304 2.179 1.00 91.31 94 GLY A O 1
ATOM 776 N N . ASN A 1 95 ? 19.631 -15.666 3.775 1.00 89.88 95 ASN A N 1
ATOM 777 C CA . ASN A 1 95 ? 19.035 -16.910 4.252 1.00 89.88 95 ASN A CA 1
ATOM 778 C C . ASN A 1 95 ? 17.807 -16.606 5.112 1.00 89.88 95 ASN A C 1
ATOM 780 O O . ASN A 1 95 ? 17.872 -15.788 6.026 1.00 89.88 95 ASN A O 1
ATOM 784 N N . GLY A 1 96 ? 16.691 -17.241 4.782 1.00 81.56 96 GLY A N 1
ATOM 785 C CA . GLY A 1 96 ? 15.450 -17.259 5.538 1.00 81.56 96 GLY A CA 1
ATOM 786 C C . GLY A 1 96 ? 15.427 -18.361 6.602 1.00 81.56 96 GLY A C 1
ATOM 787 O O . GLY A 1 96 ? 16.423 -19.063 6.808 1.00 81.56 96 GLY A O 1
ATOM 788 N N . PRO A 1 97 ? 14.274 -18.548 7.266 1.00 81.81 97 PRO A N 1
ATOM 789 C CA . PRO A 1 97 ? 14.019 -19.737 8.072 1.00 81.81 97 PRO A CA 1
ATOM 790 C C . PRO A 1 97 ? 14.308 -21.013 7.267 1.00 81.81 97 PRO A C 1
ATOM 792 O O . PRO A 1 97 ? 14.047 -21.058 6.064 1.00 81.81 97 PRO A O 1
ATOM 795 N N . GLU A 1 98 ? 14.840 -22.041 7.933 1.00 84.62 98 GLU A N 1
ATOM 796 C CA . GLU A 1 98 ? 15.213 -23.323 7.303 1.00 84.62 98 GLU A CA 1
ATOM 797 C C . GLU A 1 98 ? 16.309 -23.204 6.224 1.00 84.62 98 GLU A C 1
ATOM 799 O O . GLU A 1 98 ? 16.335 -23.989 5.280 1.00 84.62 98 GLU A O 1
ATOM 804 N N . GLU A 1 99 ? 17.193 -22.203 6.332 1.00 81.69 99 GLU A N 1
ATOM 805 C CA . GLU A 1 99 ? 18.327 -21.968 5.415 1.00 81.69 99 GLU A CA 1
ATOM 806 C C . GLU A 1 99 ? 17.933 -21.738 3.944 1.00 81.69 99 GLU A C 1
ATOM 808 O O . GLU A 1 99 ? 18.777 -21.732 3.046 1.00 81.69 99 GLU A O 1
ATOM 813 N N . LYS A 1 100 ? 16.650 -21.487 3.669 1.00 83.94 100 LYS A N 1
ATOM 814 C CA . LYS A 1 100 ? 16.177 -21.170 2.320 1.00 83.94 100 LYS A CA 1
ATOM 815 C C . LYS A 1 100 ? 16.628 -19.771 1.928 1.00 83.94 100 LYS A C 1
ATOM 817 O O . LYS A 1 100 ? 16.268 -18.799 2.585 1.00 83.94 100 LYS A O 1
ATOM 822 N N . VAL A 1 101 ? 17.370 -19.647 0.832 1.00 87.75 101 VAL A N 1
ATOM 823 C CA . VAL A 1 101 ? 17.745 -18.337 0.282 1.00 87.75 101 VAL A CA 1
ATOM 824 C C . VAL A 1 101 ? 16.491 -17.617 -0.217 1.00 87.75 101 VAL A C 1
ATOM 826 O O . VAL A 1 101 ? 15.712 -18.168 -0.994 1.00 87.75 101 VAL A O 1
ATOM 829 N N . GLY A 1 102 ? 16.305 -16.375 0.219 1.00 90.19 102 GLY A N 1
ATOM 830 C CA . GLY A 1 102 ? 15.179 -15.529 -0.152 1.00 90.19 102 GLY A CA 1
ATOM 831 C C . GLY A 1 102 ? 15.564 -14.056 -0.236 1.00 90.19 102 GLY A C 1
ATOM 832 O O . GLY A 1 102 ? 16.740 -13.690 -0.196 1.00 90.19 102 GLY A O 1
ATOM 833 N N . ILE A 1 103 ? 14.547 -13.207 -0.368 1.00 91.94 103 ILE A N 1
ATOM 834 C CA . ILE A 1 103 ? 14.708 -11.754 -0.437 1.00 91.94 103 ILE A CA 1
ATOM 835 C C . ILE A 1 103 ? 14.177 -11.152 0.851 1.00 91.94 103 ILE A C 1
ATOM 837 O O . ILE A 1 103 ? 12.990 -11.252 1.161 1.00 91.94 103 ILE A O 1
ATOM 841 N N . TRP A 1 104 ? 15.070 -10.504 1.581 1.00 90.69 104 TRP A N 1
ATOM 842 C CA . TRP A 1 104 ? 14.748 -9.749 2.775 1.00 90.69 104 TRP A CA 1
ATOM 843 C C . TRP A 1 104 ? 14.389 -8.323 2.398 1.00 90.69 104 TRP A C 1
ATOM 845 O O . TRP A 1 104 ? 15.035 -7.715 1.543 1.00 90.69 104 TRP A O 1
ATOM 855 N N . VAL A 1 105 ? 13.352 -7.796 3.044 1.00 88.25 105 VAL A N 1
ATOM 856 C CA . VAL A 1 105 ? 12.882 -6.424 2.863 1.00 88.25 105 VAL A CA 1
ATOM 857 C C . VAL A 1 105 ? 12.825 -5.761 4.228 1.00 88.25 105 VAL A C 1
ATOM 859 O O . VAL A 1 105 ? 12.020 -6.136 5.078 1.00 88.25 105 VAL A O 1
ATOM 862 N N . GLU A 1 106 ? 13.669 -4.759 4.434 1.00 88.38 106 GLU A N 1
ATOM 863 C CA . GLU A 1 106 ? 13.640 -3.952 5.644 1.00 88.38 106 GLU A CA 1
ATOM 864 C C . GLU A 1 106 ? 12.597 -2.856 5.482 1.00 88.38 106 GLU A C 1
ATOM 866 O O . GLU A 1 106 ? 12.689 -1.968 4.630 1.00 88.38 106 GLU A O 1
ATOM 871 N N . THR A 1 107 ? 11.576 -2.917 6.325 1.00 84.12 107 THR A N 1
ATOM 872 C CA . THR A 1 107 ? 10.483 -1.949 6.311 1.00 84.12 107 THR A CA 1
ATOM 873 C C . THR A 1 107 ? 10.843 -0.650 7.045 1.00 84.12 107 THR A C 1
ATOM 875 O O . THR A 1 107 ? 10.092 0.320 6.928 1.00 84.12 107 THR A O 1
ATOM 878 N N . GLU A 1 108 ? 11.965 -0.634 7.782 1.00 85.69 108 GLU A N 1
ATOM 879 C CA . GLU A 1 108 ? 12.419 0.424 8.708 1.00 85.69 108 GLU A CA 1
ATOM 880 C C . GLU A 1 108 ? 11.350 0.794 9.758 1.00 85.69 108 GLU A C 1
ATOM 882 O O . GLU A 1 108 ? 11.186 1.957 10.140 1.00 85.69 108 GLU A O 1
ATOM 887 N N . MET A 1 109 ? 10.561 -0.196 10.196 1.00 88.50 109 MET A N 1
ATOM 888 C CA . MET A 1 109 ? 9.426 0.046 11.091 1.00 88.50 109 MET A CA 1
ATOM 889 C C . MET A 1 109 ? 9.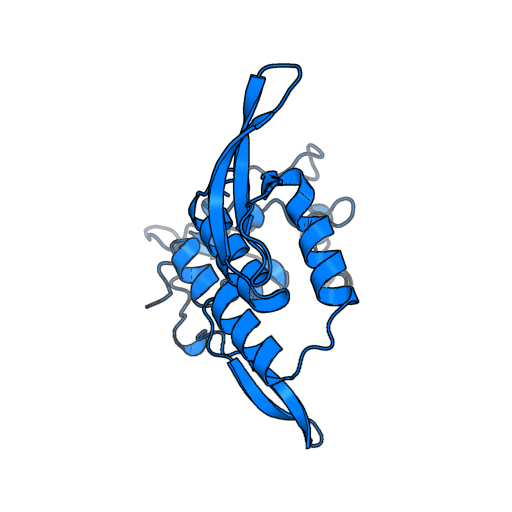792 0.103 12.571 1.00 88.50 109 MET A C 1
ATOM 891 O O . MET A 1 109 ? 9.003 0.590 13.373 1.00 88.50 109 MET A O 1
ATOM 895 N N . GLU A 1 110 ? 10.999 -0.299 12.941 1.00 87.81 110 GLU A N 1
ATOM 896 C CA . GLU A 1 110 ? 11.555 -0.152 14.284 1.00 87.81 110 GLU A CA 1
ATOM 897 C C . GLU A 1 110 ? 11.645 1.314 14.748 1.00 87.81 110 GLU A C 1
ATOM 899 O O . GLU A 1 110 ? 11.665 1.585 15.947 1.00 87.81 110 GLU A O 1
ATOM 904 N N . ARG A 1 111 ? 11.636 2.272 13.810 1.00 88.00 111 ARG A N 1
ATOM 905 C CA . ARG A 1 111 ? 11.605 3.718 14.096 1.00 88.00 111 ARG A CA 1
ATOM 906 C C . ARG A 1 111 ? 10.205 4.260 14.363 1.00 88.00 111 ARG A C 1
ATOM 908 O O . ARG A 1 111 ? 10.048 5.388 14.828 1.00 88.00 111 ARG A O 1
ATOM 915 N N . PHE A 1 112 ? 9.171 3.485 14.053 1.00 92.94 112 PHE A N 1
ATOM 916 C CA . PHE A 1 112 ? 7.800 3.911 14.260 1.00 92.94 112 PHE A CA 1
ATOM 917 C C . PHE A 1 112 ? 7.366 3.707 15.701 1.00 92.94 112 PHE A C 1
ATOM 919 O O . PHE A 1 112 ? 7.410 2.608 16.252 1.00 92.94 112 PHE A O 1
ATOM 926 N N . LYS A 1 113 ? 6.812 4.771 16.277 1.00 94.38 113 LYS A N 1
ATOM 927 C CA . LYS A 1 113 ? 6.103 4.715 17.547 1.00 94.38 113 LYS A CA 1
ATOM 928 C C . LYS A 1 113 ? 4.770 5.429 17.412 1.00 94.38 113 LYS A C 1
ATOM 930 O O . LYS A 1 113 ? 4.708 6.642 17.223 1.00 94.38 113 LYS A O 1
ATOM 935 N N . CYS A 1 114 ? 3.672 4.686 17.544 1.00 93.06 114 CYS A N 1
ATOM 936 C CA . CYS A 1 114 ? 2.344 5.288 17.526 1.00 93.06 114 CYS A CA 1
ATOM 937 C C . CYS A 1 114 ? 2.195 6.294 18.679 1.00 93.06 114 CYS A C 1
ATOM 939 O O . CYS A 1 114 ? 2.190 5.921 19.850 1.00 93.06 114 CYS A O 1
ATOM 941 N N . ILE A 1 115 ? 2.016 7.573 18.342 1.00 95.19 115 ILE A N 1
ATOM 942 C CA . ILE A 1 115 ? 1.799 8.657 19.315 1.00 95.19 115 ILE A CA 1
ATOM 943 C C . ILE A 1 115 ? 0.314 8.944 19.579 1.00 95.19 115 ILE A C 1
ATOM 945 O O . ILE A 1 115 ? -0.030 9.970 20.161 1.00 95.19 115 ILE A O 1
ATOM 949 N N . GLN A 1 116 ? -0.579 8.059 19.120 1.00 95.19 116 GLN A N 1
ATOM 950 C CA . GLN A 1 116 ? -2.032 8.184 19.283 1.00 95.19 116 GLN A CA 1
ATOM 951 C C . GLN A 1 116 ? -2.633 9.472 18.692 1.00 95.19 116 GLN A C 1
ATOM 953 O O . GLN A 1 116 ? -3.655 9.957 19.166 1.00 95.19 116 GLN A O 1
ATOM 958 N N . CYS A 1 117 ? -2.045 10.020 17.628 1.00 94.75 117 CYS A N 1
ATOM 959 C CA . CYS A 1 117 ? -2.528 11.258 17.004 1.00 94.75 117 CYS A CA 1
ATOM 960 C C . CYS A 1 117 ? -3.847 11.108 16.223 1.00 94.75 117 CYS A C 1
ATOM 962 O O . CYS A 1 117 ? -4.390 12.103 15.755 1.00 94.75 117 CYS A O 1
ATOM 964 N N . GLY A 1 118 ? -4.341 9.881 16.023 1.00 92.75 118 GLY A N 1
ATOM 965 C CA . GLY A 1 118 ? -5.574 9.601 15.278 1.00 92.75 118 GLY A CA 1
ATOM 966 C C . GLY A 1 118 ? -5.470 9.752 13.756 1.00 92.75 118 GLY A C 1
ATOM 967 O O . GLY A 1 118 ? -6.417 9.394 13.066 1.00 92.75 118 GLY A O 1
ATOM 968 N N . HIS A 1 119 ? -4.332 10.215 13.220 1.00 92.12 119 HIS A N 1
ATOM 969 C CA . HIS A 1 119 ? -4.147 10.506 11.790 1.00 92.12 119 HIS A CA 1
ATOM 970 C C . HIS A 1 119 ? -4.567 9.350 10.878 1.00 92.12 119 HIS A C 1
ATOM 972 O O . HIS A 1 119 ? -5.369 9.541 9.971 1.00 92.12 119 HIS A O 1
ATOM 978 N N . CYS A 1 120 ? -4.089 8.140 11.172 1.00 89.38 120 CYS A N 1
ATOM 979 C CA . CYS A 1 120 ? -4.397 6.960 10.372 1.00 89.38 120 CYS A CA 1
ATOM 980 C C . CYS A 1 120 ? -5.853 6.504 10.446 1.00 89.38 120 CYS A C 1
ATOM 982 O O . CYS A 1 120 ? -6.236 5.691 9.630 1.00 89.38 120 CYS A O 1
ATOM 984 N N . CYS A 1 121 ? -6.644 6.978 11.409 1.00 89.06 121 CYS A N 1
ATOM 985 C CA . CYS A 1 121 ? -8.057 6.616 11.556 1.00 89.06 121 CYS A CA 1
ATOM 986 C C . CYS A 1 121 ? -9.012 7.728 11.092 1.00 89.06 121 CYS A C 1
ATOM 988 O O . CYS A 1 121 ? -10.216 7.502 11.024 1.00 89.06 121 CYS A O 1
ATOM 990 N N . LEU A 1 122 ? -8.502 8.949 10.901 1.00 87.62 122 LEU A N 1
ATOM 991 C CA . LEU A 1 122 ? -9.298 10.139 10.583 1.00 87.62 122 LEU A CA 1
ATOM 992 C C . LEU A 1 122 ? -9.072 10.625 9.155 1.00 87.62 122 LEU A C 1
ATOM 994 O O . LEU A 1 122 ? -10.003 11.111 8.529 1.00 87.62 122 LEU A O 1
ATOM 998 N N . ASN A 1 123 ? -7.835 10.523 8.664 1.00 81.88 123 ASN A N 1
ATOM 999 C CA . ASN A 1 123 ? -7.400 11.231 7.460 1.00 81.88 123 ASN A CA 1
ATOM 1000 C C . ASN A 1 123 ? -7.062 10.292 6.298 1.00 81.88 123 ASN A C 1
ATOM 1002 O O . ASN A 1 123 ? -6.743 10.761 5.209 1.00 81.88 123 ASN A O 1
ATOM 1006 N N . LEU A 1 124 ? -7.079 8.979 6.531 1.00 78.94 124 LEU A N 1
ATOM 1007 C CA . LEU A 1 124 ? -6.763 7.981 5.517 1.00 78.94 124 LEU A CA 1
ATOM 1008 C C . LEU A 1 124 ? -8.055 7.316 5.058 1.00 78.94 124 LEU A C 1
ATOM 1010 O O . LEU A 1 124 ? -8.795 6.776 5.873 1.00 78.94 124 LEU A O 1
ATOM 1014 N N . TYR A 1 125 ? -8.337 7.393 3.762 1.00 69.12 125 TYR A N 1
ATOM 1015 C CA . TYR A 1 125 ? -9.545 6.824 3.154 1.00 69.12 125 TYR A CA 1
ATOM 1016 C C . TYR A 1 125 ? -9.622 5.303 3.368 1.00 69.12 125 TYR A C 1
ATOM 1018 O O . TYR A 1 125 ? -10.630 4.746 3.784 1.00 69.12 125 TYR A O 1
ATOM 1026 N N . ASP A 1 126 ? -8.477 4.653 3.217 1.00 66.31 126 ASP A N 1
ATOM 1027 C CA . ASP A 1 126 ? -8.231 3.239 3.466 1.00 66.31 126 ASP A CA 1
ATOM 1028 C C . ASP A 1 126 ? -8.443 2.816 4.932 1.00 66.31 126 ASP A C 1
ATOM 1030 O O . ASP A 1 126 ? -8.518 1.627 5.214 1.00 66.31 126 ASP A O 1
ATOM 1034 N N . SER A 1 127 ? -8.613 3.755 5.871 1.00 64.62 127 SER A N 1
ATOM 1035 C CA . SER A 1 127 ? -8.865 3.428 7.283 1.00 64.62 127 SER A CA 1
ATOM 1036 C C . SER A 1 127 ? -10.286 2.954 7.595 1.00 64.62 127 SER A C 1
ATOM 1038 O O . SER A 1 127 ? -10.519 2.409 8.681 1.00 64.62 127 SER A O 1
ATOM 1040 N N . TYR A 1 128 ? -11.222 3.162 6.666 1.00 64.31 128 TYR A N 1
ATOM 1041 C CA . TYR A 1 128 ? -12.603 2.688 6.767 1.00 64.31 128 TYR A CA 1
ATOM 1042 C C . TYR A 1 128 ? -13.209 2.197 5.448 1.00 64.31 128 TYR A C 1
ATOM 1044 O O . TYR A 1 128 ? -14.314 1.692 5.491 1.00 64.31 128 TYR A O 1
ATOM 1052 N N . CYS A 1 129 ? -12.498 2.281 4.319 1.00 66.62 129 CYS A N 1
ATOM 1053 C CA . CYS A 1 129 ? -12.865 1.591 3.078 1.00 66.62 129 CYS A CA 1
ATOM 1054 C C . CYS A 1 129 ? -1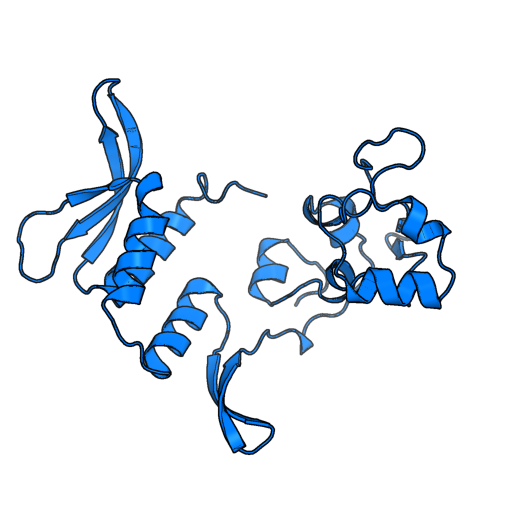1.798 0.534 2.763 1.00 66.62 129 CYS A C 1
ATOM 1056 O O . CYS A 1 129 ? -10.860 0.769 1.995 1.00 66.62 129 CYS A O 1
ATOM 1058 N N . THR A 1 130 ? -11.873 -0.610 3.439 1.00 77.50 130 THR A N 1
ATOM 1059 C CA . THR A 1 130 ? -10.939 -1.733 3.267 1.00 77.50 130 THR A CA 1
ATOM 1060 C C . THR A 1 130 ? -11.619 -3.044 3.644 1.00 77.50 130 THR A C 1
ATOM 1062 O O . THR A 1 130 ? -12.683 -3.016 4.237 1.00 77.50 130 THR A O 1
ATOM 1065 N N . THR A 1 131 ? -11.019 -4.188 3.338 1.00 86.00 131 THR A N 1
ATOM 1066 C CA . THR A 1 131 ? -11.585 -5.508 3.636 1.00 86.00 131 THR A CA 1
ATOM 1067 C C . THR A 1 131 ? -10.957 -6.116 4.884 1.00 86.00 131 THR A C 1
ATOM 1069 O O . THR A 1 131 ? -9.763 -5.947 5.157 1.00 86.00 131 THR A O 1
ATOM 1072 N N . ALA A 1 132 ? -11.751 -6.862 5.644 1.00 88.81 132 ALA A N 1
ATOM 1073 C CA . ALA A 1 132 ? -11.267 -7.705 6.721 1.00 88.81 132 ALA A CA 1
ATOM 1074 C C . ALA A 1 132 ? -10.445 -8.863 6.147 1.00 88.81 132 ALA A C 1
ATOM 1076 O O . ALA A 1 132 ? -10.790 -9.444 5.118 1.00 88.81 132 ALA A O 1
ATOM 1077 N N . HIS A 1 133 ? -9.367 -9.219 6.839 1.00 92.12 133 HIS A N 1
ATOM 1078 C CA . HIS A 1 133 ? -8.710 -10.496 6.592 1.00 92.12 133 HIS A CA 1
ATOM 1079 C C . HIS A 1 133 ? -9.567 -11.630 7.164 1.00 92.12 133 HIS A C 1
ATOM 1081 O O . HIS A 1 133 ? -10.214 -11.456 8.199 1.00 92.12 133 HIS A O 1
ATOM 1087 N N . GLU A 1 134 ? -9.545 -12.799 6.525 1.00 94.62 134 GLU A N 1
ATOM 1088 C CA . GLU A 1 134 ? -10.298 -13.972 6.983 1.00 94.62 134 GLU A CA 1
ATOM 1089 C C . GLU A 1 134 ? -9.949 -14.332 8.436 1.00 94.62 134 GLU A C 1
ATOM 1091 O O . GLU A 1 134 ? -10.834 -14.595 9.252 1.00 94.62 134 GLU A O 1
ATOM 1096 N N . GLU A 1 135 ? -8.674 -14.218 8.812 1.00 96.56 135 GLU A N 1
ATOM 1097 C CA . GLU A 1 135 ? -8.209 -14.483 10.172 1.00 96.56 135 GLU A CA 1
ATOM 1098 C C . GLU A 1 135 ? -8.751 -13.479 11.200 1.00 96.56 135 GLU A C 1
ATOM 1100 O O . GLU A 1 135 ? -8.894 -13.816 12.375 1.00 96.56 135 GLU A O 1
ATOM 1105 N N . ASP A 1 136 ? -9.070 -12.245 10.791 1.00 96.62 136 ASP A N 1
ATOM 1106 C CA . ASP A 1 136 ? -9.733 -11.280 11.671 1.00 96.62 136 ASP A CA 1
ATOM 1107 C C . ASP A 1 136 ? -11.193 -11.682 11.921 1.00 96.62 136 ASP A C 1
ATOM 1109 O O . ASP A 1 136 ? -11.654 -11.611 13.060 1.00 96.62 136 ASP A O 1
ATOM 1113 N N . LEU A 1 137 ? -11.897 -12.158 10.887 1.00 96.56 137 LEU A N 1
ATOM 1114 C CA . LEU A 1 137 ? -13.287 -12.613 10.991 1.00 96.56 137 LEU A CA 1
ATOM 1115 C C . LEU A 1 137 ? -13.412 -13.852 11.881 1.00 96.56 137 LEU A C 1
ATOM 1117 O O . LEU A 1 137 ? -14.272 -13.890 12.765 1.00 96.56 137 LEU A O 1
ATOM 1121 N N . ILE A 1 138 ? -12.534 -14.840 11.675 1.00 97.31 138 ILE A N 1
ATOM 1122 C CA . ILE A 1 138 ? -12.466 -16.051 12.502 1.00 97.31 138 ILE A CA 1
ATOM 1123 C C . ILE A 1 138 ? -12.203 -15.659 13.956 1.00 97.31 138 ILE A C 1
ATOM 1125 O O . ILE A 1 138 ? -12.990 -16.011 14.836 1.00 97.31 138 ILE A O 1
ATOM 1129 N N . ARG A 1 139 ? -11.170 -14.842 14.199 1.00 97.88 139 ARG A N 1
ATOM 1130 C CA . ARG A 1 139 ? -10.811 -14.397 15.548 1.00 97.88 139 ARG A CA 1
ATOM 1131 C C . ARG A 1 139 ? -11.960 -13.666 16.240 1.00 97.88 139 ARG A C 1
ATOM 1133 O O . ARG A 1 139 ? -12.270 -13.972 17.384 1.00 97.88 139 ARG A O 1
ATOM 1140 N N . TRP A 1 140 ? -12.629 -12.721 15.579 1.00 98.06 140 TRP A N 1
ATOM 1141 C CA . TRP A 1 140 ? -13.745 -11.997 16.200 1.00 98.06 140 TRP A CA 1
ATOM 1142 C C . TRP A 1 140 ? -14.949 -12.884 16.499 1.00 98.06 140 TRP A C 1
ATOM 1144 O O . TRP A 1 140 ? -15.643 -12.644 17.487 1.00 98.06 140 TRP A O 1
ATOM 1154 N N . LYS A 1 141 ? -15.191 -13.916 15.686 1.00 97.81 141 LYS A N 1
ATOM 1155 C CA . LYS A 1 141 ? -16.226 -14.914 15.959 1.00 97.81 141 LYS A CA 1
ATOM 1156 C C . LYS A 1 141 ? -15.886 -15.738 17.202 1.00 97.81 141 LYS A C 1
ATOM 1158 O O . LYS A 1 141 ? -16.752 -15.916 18.055 1.00 97.81 141 LYS A O 1
ATOM 1163 N N . GLU A 1 142 ? -14.641 -16.187 17.329 1.00 98.19 142 GLU A N 1
ATOM 1164 C CA . GLU A 1 142 ? -14.148 -16.931 18.498 1.00 98.19 142 GLU A CA 1
ATOM 1165 C C . GLU A 1 142 ? -14.146 -16.078 19.773 1.00 98.19 142 GLU A C 1
ATOM 1167 O O . GLU A 1 142 ? -14.556 -16.541 20.835 1.00 98.19 14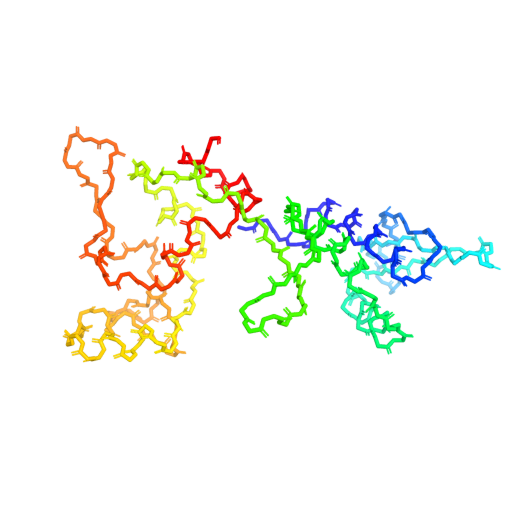2 GLU A O 1
ATOM 1172 N N . GLU A 1 143 ? -13.769 -14.803 19.665 1.00 97.88 143 GLU A N 1
ATOM 1173 C CA . GLU A 1 143 ? -13.810 -13.830 20.763 1.00 97.88 143 GLU A CA 1
ATOM 1174 C C . GLU A 1 143 ? -15.242 -13.374 21.121 1.00 97.88 143 GLU A C 1
ATOM 1176 O O . GLU A 1 143 ? -15.424 -12.586 22.051 1.00 97.88 143 GLU A O 1
ATOM 1181 N N . GLY A 1 144 ? -16.271 -13.806 20.378 1.00 98.06 144 GLY A N 1
ATOM 1182 C CA . GLY A 1 144 ? -17.661 -13.386 20.589 1.00 98.06 144 GLY A CA 1
ATOM 1183 C C . GLY A 1 144 ? -17.911 -11.895 20.325 1.00 98.06 144 GLY A C 1
ATOM 1184 O O . GLY A 1 144 ? -18.840 -11.305 20.881 1.00 98.06 144 GLY A O 1
ATOM 1185 N N . ARG A 1 145 ? -17.088 -11.257 19.484 1.00 97.88 145 ARG A N 1
ATOM 1186 C CA . ARG A 1 145 ? -17.136 -9.824 19.149 1.00 97.88 145 ARG A CA 1
ATOM 1187 C C . ARG A 1 145 ? -18.168 -9.518 18.068 1.00 97.88 145 ARG A C 1
ATOM 1189 O O . ARG A 1 145 ? -17.863 -8.944 17.022 1.00 97.88 145 ARG A O 1
ATOM 1196 N N . TRP A 1 146 ? -19.424 -9.859 18.351 1.00 97.25 146 TRP A N 1
ATOM 1197 C CA . TRP A 1 146 ? -20.572 -9.547 17.491 1.00 97.25 146 TRP A CA 1
ATOM 1198 C C . TRP A 1 146 ? -20.764 -8.044 17.284 1.00 97.25 146 TRP A C 1
ATOM 1200 O O . TRP A 1 146 ? -21.274 -7.621 16.252 1.00 97.25 146 TRP A O 1
ATOM 1210 N N . ASP A 1 147 ? -20.309 -7.231 18.242 1.00 96.88 147 ASP A N 1
ATOM 1211 C CA . ASP A 1 147 ? -20.281 -5.779 18.110 1.00 96.88 147 ASP A CA 1
ATOM 1212 C C . ASP A 1 147 ? -19.359 -5.321 16.975 1.00 96.88 147 ASP A C 1
ATOM 1214 O O . ASP A 1 147 ? -19.684 -4.333 16.328 1.00 96.88 147 ASP A O 1
ATOM 1218 N N . ILE A 1 148 ? -18.251 -6.027 16.712 1.00 96.75 148 ILE A N 1
ATOM 1219 C CA . ILE A 1 148 ? -17.372 -5.762 15.564 1.00 96.75 148 ILE A CA 1
ATOM 1220 C C . ILE A 1 148 ? -17.958 -6.357 14.289 1.00 96.75 148 ILE A C 1
ATOM 1222 O O . ILE A 1 148 ? -18.039 -5.656 13.284 1.00 96.75 148 ILE A O 1
ATOM 1226 N N . LEU A 1 149 ? -18.390 -7.620 14.338 1.00 96.81 149 LEU A N 1
ATOM 1227 C CA . LEU A 1 149 ? -18.932 -8.329 13.174 1.00 96.81 149 LEU A CA 1
ATOM 1228 C C . LEU A 1 149 ? -20.174 -7.645 12.591 1.00 96.81 149 LEU A C 1
ATOM 1230 O O . LEU A 1 149 ? -20.369 -7.680 11.384 1.00 96.81 149 LEU A O 1
ATOM 1234 N N . GLY A 1 150 ? -20.971 -6.958 13.414 1.00 96.38 150 GLY A N 1
ATOM 1235 C CA . GLY A 1 150 ? -22.097 -6.151 12.939 1.00 96.38 150 GLY A CA 1
ATOM 1236 C C . GLY A 1 150 ? -21.703 -4.951 12.069 1.00 96.38 150 GLY A C 1
ATOM 1237 O O . GLY A 1 150 ? -22.583 -4.334 11.487 1.00 96.38 150 GLY A O 1
ATOM 1238 N N . TYR A 1 151 ? -20.416 -4.604 11.978 1.00 95.12 151 TYR A N 1
ATOM 1239 C CA . TYR A 1 151 ? -19.904 -3.564 11.078 1.00 95.12 151 TYR A CA 1
ATOM 1240 C C . TYR A 1 151 ? -19.199 -4.136 9.836 1.00 95.12 151 TYR A C 1
ATOM 1242 O O . TYR A 1 151 ? -18.420 -3.422 9.200 1.00 95.12 151 TYR A O 1
ATOM 1250 N N . ILE A 1 152 ? -19.411 -5.418 9.524 1.00 94.12 152 ILE A N 1
ATOM 1251 C CA . ILE A 1 152 ? -18.837 -6.100 8.359 1.00 94.12 152 ILE A CA 1
ATOM 1252 C C . ILE A 1 152 ? -19.956 -6.464 7.387 1.00 94.12 152 ILE A C 1
ATOM 1254 O O . ILE A 1 152 ? -20.935 -7.085 7.799 1.00 94.12 152 ILE A O 1
ATOM 1258 N N . ASP A 1 153 ? -19.780 -6.148 6.107 1.00 92.31 153 ASP A N 1
ATOM 1259 C CA . ASP A 1 153 ? -20.673 -6.596 5.033 1.00 92.31 153 ASP A CA 1
ATOM 1260 C C . ASP A 1 153 ? -19.854 -7.026 3.817 1.00 92.31 153 ASP A C 1
ATOM 1262 O O . ASP A 1 153 ? -18.907 -6.346 3.446 1.00 92.31 153 ASP A O 1
ATOM 1266 N N . GLY A 1 154 ? -20.132 -8.199 3.248 1.00 86.38 154 GLY A N 1
ATOM 1267 C CA . GLY A 1 154 ? -19.350 -8.738 2.122 1.00 86.38 154 GLY A CA 1
ATOM 1268 C C . GLY A 1 154 ? -17.840 -8.915 2.377 1.00 86.38 154 GLY A C 1
ATOM 1269 O O . GLY A 1 154 ? -17.089 -9.157 1.438 1.00 86.38 154 GLY A O 1
ATOM 1270 N N . GLY A 1 155 ? -17.386 -8.805 3.632 1.00 86.44 155 GLY A N 1
ATOM 1271 C CA . GLY A 1 155 ? -15.968 -8.745 4.000 1.00 86.44 155 GLY A CA 1
ATOM 1272 C C . GLY A 1 155 ? -15.401 -7.323 4.086 1.00 86.44 155 GLY A C 1
ATOM 1273 O O . GLY A 1 155 ? -14.299 -7.159 4.606 1.00 86.44 155 GLY A O 1
ATOM 1274 N N . ASP A 1 156 ? -16.142 -6.300 3.664 1.00 89.75 156 ASP A N 1
ATOM 1275 C CA . ASP A 1 156 ? -15.768 -4.897 3.813 1.00 89.75 156 ASP A CA 1
ATOM 1276 C C . ASP A 1 156 ? -15.879 -4.447 5.271 1.00 89.75 156 ASP A C 1
ATOM 1278 O O . ASP A 1 156 ? -16.806 -4.785 6.013 1.00 89.75 156 ASP A O 1
ATOM 1282 N N . LEU A 1 157 ? -14.875 -3.691 5.701 1.00 89.69 157 LEU A N 1
ATOM 1283 C CA . LEU A 1 157 ? -14.764 -3.136 7.033 1.00 89.69 157 LEU A CA 1
ATOM 1284 C C . LEU A 1 157 ? -15.468 -1.796 7.114 1.00 89.69 157 LEU A C 1
ATOM 1286 O O . LEU A 1 157 ? -15.174 -0.864 6.381 1.00 89.69 157 LEU A O 1
ATOM 1290 N N . TRP A 1 158 ? -16.253 -1.713 8.177 1.00 91.75 158 TRP A N 1
ATOM 1291 C CA . TRP A 1 158 ? -16.929 -0.548 8.718 1.00 91.75 158 TRP A CA 1
ATOM 1292 C C . TRP A 1 158 ? -18.099 -0.066 7.873 1.00 91.75 158 TRP A C 1
ATOM 1294 O O . TRP A 1 158 ? -18.263 1.126 7.624 1.00 91.75 158 TRP A O 1
ATOM 1304 N N . ILE A 1 159 ? -18.990 -1.003 7.575 1.00 92.12 159 ILE A N 1
ATOM 1305 C CA . ILE A 1 159 ? -20.334 -0.708 7.091 1.00 92.12 159 ILE A CA 1
ATOM 1306 C C . ILE A 1 159 ? -21.248 -0.474 8.294 1.00 92.12 159 ILE A C 1
ATOM 1308 O O . ILE A 1 159 ? -21.205 -1.189 9.295 1.00 92.12 159 ILE A O 1
ATOM 1312 N N . SER A 1 160 ? -22.048 0.585 8.253 1.00 92.31 160 SER A N 1
ATOM 1313 C CA . SER A 1 160 ? -22.981 0.911 9.327 1.00 92.31 160 SER A CA 1
ATOM 1314 C C . SER A 1 160 ? -24.130 -0.107 9.354 1.00 92.31 160 SER A C 1
ATOM 1316 O O . SER A 1 160 ? -24.924 -0.130 8.413 1.00 92.31 160 SER A O 1
ATOM 1318 N N . PRO A 1 161 ? -24.346 -0.862 10.453 1.00 93.00 161 PRO A N 1
ATOM 1319 C CA . PRO A 1 161 ? -25.457 -1.821 10.542 1.00 93.00 161 PRO A CA 1
ATOM 1320 C C . PRO A 1 161 ? -26.841 -1.168 10.480 1.00 93.00 161 PRO A C 1
ATOM 1322 O O . PRO A 1 161 ? -27.851 -1.853 10.356 1.00 93.00 161 PRO A O 1
ATOM 1325 N N . LYS A 1 162 ? -26.911 0.158 10.644 1.00 93.81 162 LYS A N 1
ATOM 1326 C CA . LYS A 1 162 ? -28.169 0.910 10.622 1.00 93.81 162 LYS A CA 1
ATOM 1327 C C . LYS A 1 162 ? -28.560 1.368 9.224 1.00 93.81 162 LYS A C 1
ATOM 1329 O O . LYS A 1 162 ? -29.746 1.537 8.975 1.00 93.81 162 LYS A O 1
ATOM 1334 N N . THR A 1 163 ? -27.575 1.646 8.373 1.00 93.50 163 THR A N 1
ATOM 1335 C CA . THR A 1 163 ? -27.793 2.275 7.061 1.00 93.50 163 THR A CA 1
ATOM 1336 C C . THR A 1 163 ? -27.379 1.380 5.901 1.00 93.50 163 THR A C 1
ATOM 1338 O O . THR A 1 163 ? -27.886 1.578 4.808 1.00 93.50 163 THR A O 1
ATOM 1341 N N . GLY A 1 164 ? -26.496 0.400 6.121 1.00 92.00 164 GLY A N 1
ATOM 1342 C CA . GLY A 1 164 ? -25.901 -0.406 5.050 1.00 92.00 164 GLY A CA 1
ATOM 1343 C C . GLY A 1 164 ? -24.865 0.353 4.214 1.00 92.00 164 GLY A C 1
ATOM 1344 O O . GLY A 1 164 ? -24.462 -0.125 3.165 1.00 92.00 164 GLY A O 1
ATOM 1345 N N . GLU A 1 165 ? -24.446 1.538 4.661 1.00 90.62 165 GLU A N 1
ATOM 1346 C CA . GLU A 1 165 ? -23.480 2.396 3.965 1.00 90.62 165 GLU A CA 1
ATOM 1347 C C . GLU A 1 165 ? -22.140 2.428 4.708 1.00 90.62 165 GLU A C 1
ATOM 1349 O O . GLU A 1 165 ? -22.096 2.203 5.926 1.00 90.62 165 GLU A O 1
ATOM 1354 N N . ASP A 1 166 ? -21.063 2.779 4.000 1.00 87.94 166 ASP A N 1
ATOM 1355 C CA . ASP A 1 166 ? -19.760 3.071 4.600 1.00 87.94 166 ASP A CA 1
ATOM 1356 C C . ASP A 1 166 ? -19.890 4.093 5.735 1.00 87.94 166 ASP A C 1
ATOM 1358 O O . ASP A 1 166 ? -20.539 5.141 5.616 1.00 87.94 166 ASP A O 1
ATOM 1362 N N . VAL A 1 167 ? -19.227 3.831 6.860 1.00 87.06 167 VAL A N 1
ATOM 1363 C CA . VAL A 1 167 ? -19.118 4.851 7.903 1.00 87.06 167 VAL A CA 1
ATOM 1364 C C . VAL A 1 167 ? -18.254 6.012 7.413 1.00 87.06 167 VAL A C 1
ATOM 1366 O O . VAL A 1 167 ? -17.166 5.836 6.879 1.00 87.06 167 VAL A O 1
ATOM 1369 N N . THR A 1 168 ? -18.660 7.239 7.726 1.00 83.56 168 THR A N 1
ATOM 1370 C CA . THR A 1 168 ? -17.832 8.431 7.460 1.00 83.56 168 THR A CA 1
ATOM 1371 C C . THR A 1 168 ? -16.667 8.587 8.445 1.00 83.56 168 THR A C 1
ATOM 1373 O O . THR A 1 168 ? -15.800 9.446 8.279 1.00 83.56 168 THR A O 1
ATOM 1376 N N . ARG A 1 169 ? -16.651 7.784 9.519 1.00 83.81 169 ARG A N 1
ATOM 1377 C CA . ARG A 1 169 ? -15.615 7.779 10.557 1.00 83.81 169 ARG A CA 1
ATOM 1378 C C . ARG A 1 169 ? -15.562 6.431 11.263 1.00 83.81 169 ARG A C 1
ATOM 1380 O O . ARG A 1 169 ? -16.599 5.890 11.635 1.00 83.81 169 ARG A O 1
ATOM 1387 N N . CYS A 1 170 ? -14.351 5.966 11.586 1.00 89.25 170 CYS A N 1
ATOM 1388 C CA . CYS A 1 170 ? -14.149 4.731 12.346 1.00 89.25 170 CYS A CA 1
ATOM 1389 C C . CYS A 1 170 ? -15.015 4.689 13.634 1.00 89.25 170 CYS A C 1
ATOM 1391 O O . CYS A 1 170 ? -14.850 5.546 14.521 1.00 89.25 170 CYS A O 1
ATOM 1393 N N . PRO A 1 171 ? -15.885 3.671 13.800 1.00 90.88 171 PRO A N 1
ATOM 1394 C CA . PRO A 1 171 ? -16.828 3.590 14.918 1.00 90.88 171 PRO A CA 1
ATOM 1395 C C . PRO A 1 171 ? -16.125 3.302 16.252 1.00 90.88 171 PRO A C 1
ATOM 1397 O O . PRO A 1 171 ? -16.666 3.579 17.330 1.00 90.88 171 PRO A O 1
ATOM 1400 N N . TRP A 1 172 ? -14.879 2.826 16.198 1.00 93.69 172 TRP A N 1
ATOM 1401 C CA . TRP A 1 172 ? -14.068 2.433 17.350 1.00 93.69 172 TRP A CA 1
ATOM 1402 C C . TRP A 1 172 ? -13.173 3.552 17.892 1.00 93.69 172 TRP A C 1
ATOM 1404 O O . TRP A 1 172 ? -12.650 3.434 19.000 1.00 93.69 172 TRP A O 1
ATOM 1414 N N . LEU A 1 173 ? -13.002 4.649 17.150 1.00 94.06 173 LEU A N 1
ATOM 1415 C CA . LEU A 1 173 ? -12.096 5.737 17.515 1.00 94.06 173 LEU A CA 1
ATOM 1416 C C . LEU A 1 173 ? -12.739 6.712 18.515 1.00 94.06 173 LEU A C 1
ATOM 1418 O O . LEU A 1 173 ? -13.833 7.242 18.279 1.00 94.06 173 LEU A O 1
ATOM 1422 N N . ARG A 1 174 ? -12.047 7.027 19.611 1.00 95.44 174 ARG A N 1
ATOM 1423 C CA . ARG A 1 174 ? -12.467 8.004 20.632 1.00 95.44 174 ARG A CA 1
ATOM 1424 C C . ARG A 1 174 ? -11.365 9.031 20.877 1.00 95.44 174 ARG A C 1
ATOM 1426 O O . ARG A 1 174 ? -10.199 8.665 20.949 1.00 95.44 174 ARG A O 1
ATOM 1433 N N . LYS A 1 175 ? -11.725 10.314 20.993 1.00 96.31 175 LYS A N 1
ATOM 1434 C CA . LYS A 1 175 ? -10.790 11.357 21.446 1.00 96.31 175 LYS A CA 1
ATOM 1435 C C . LYS A 1 175 ? -10.695 11.275 22.970 1.00 96.31 175 LYS A C 1
ATOM 1437 O O . LYS A 1 175 ? -11.725 11.174 23.635 1.00 96.31 175 LYS A O 1
ATOM 1442 N N . LEU A 1 176 ? -9.482 11.277 23.514 1.00 95.88 176 LEU A N 1
ATOM 1443 C CA . LEU A 1 176 ? -9.275 11.280 24.958 1.00 95.88 176 LEU A CA 1
ATOM 1444 C C . LEU A 1 176 ? -9.583 12.682 25.520 1.00 95.88 176 LEU A C 1
ATOM 1446 O O . LEU A 1 176 ? -9.107 13.671 24.950 1.00 95.88 176 LEU A O 1
ATOM 1450 N N . PRO A 1 177 ? -10.354 12.802 26.619 1.00 96.00 177 PRO A N 1
ATOM 1451 C CA . PRO A 1 177 ? -10.744 14.098 27.170 1.00 96.00 177 PRO A CA 1
ATOM 1452 C C . PRO A 1 177 ? -9.540 14.992 27.478 1.00 96.00 177 PRO A C 1
ATOM 1454 O O . PRO A 1 177 ? -8.567 14.533 28.067 1.00 96.00 177 PRO A O 1
ATOM 1457 N N . ARG A 1 178 ? -9.632 16.279 27.116 1.00 94.81 178 ARG A N 1
ATOM 1458 C CA . ARG A 1 178 ? -8.609 17.310 27.394 1.00 94.81 178 ARG A CA 1
ATOM 1459 C C . ARG A 1 178 ? -7.212 17.003 26.825 1.00 94.81 178 ARG A C 1
ATOM 1461 O O . ARG A 1 178 ? -6.220 17.522 27.325 1.00 94.81 178 ARG A O 1
ATOM 1468 N N . THR A 1 179 ? -7.117 16.177 25.782 1.00 96.00 179 THR A N 1
ATOM 1469 C CA . THR A 1 179 ? -5.854 15.896 25.081 1.00 96.00 179 THR A CA 1
ATOM 1470 C C . THR A 1 179 ? -6.059 15.869 23.568 1.00 96.00 179 THR A C 1
ATOM 1472 O O . THR A 1 179 ? -7.177 15.692 23.088 1.00 96.00 179 THR A O 1
ATOM 1475 N N . GLU A 1 180 ? -4.963 15.933 22.813 1.00 93.75 180 GLU A N 1
ATOM 1476 C CA . GLU A 1 180 ? -4.957 15.695 21.360 1.00 93.75 180 GLU A CA 1
ATOM 1477 C C . GLU A 1 180 ? -4.733 14.220 20.983 1.00 93.75 180 GLU A C 1
ATOM 1479 O O . GLU A 1 180 ? -4.415 13.893 19.839 1.00 93.75 180 GLU A O 1
ATOM 1484 N N . LYS A 1 181 ? -4.892 13.307 21.948 1.00 96.25 181 LYS A N 1
ATOM 1485 C CA . LYS A 1 181 ? -4.712 11.869 21.747 1.00 96.25 181 LYS A CA 1
ATOM 1486 C C . LYS A 1 181 ? -6.040 11.169 21.478 1.00 96.25 181 LYS A C 1
ATOM 1488 O O . LYS A 1 181 ? -7.099 11.570 21.963 1.00 96.25 181 LYS A O 1
ATOM 1493 N N . TYR A 1 182 ? -5.957 10.061 20.756 1.00 96.56 182 TYR A N 1
ATOM 1494 C CA . TYR A 1 182 ? -7.076 9.185 20.442 1.00 96.56 182 TYR A CA 1
ATOM 1495 C C . TYR A 1 182 ? -6.838 7.765 20.961 1.00 96.56 182 TYR A C 1
ATOM 1497 O O . TYR A 1 182 ? -5.723 7.240 20.938 1.00 96.56 182 TYR A O 1
ATOM 1505 N N . SER A 1 183 ? -7.907 7.109 21.397 1.00 95.69 183 SER A N 1
ATOM 1506 C CA . SER A 1 183 ? -7.926 5.692 21.745 1.00 95.69 183 SER A CA 1
ATOM 1507 C C . SER A 1 183 ? -8.804 4.912 20.768 1.00 95.69 183 SER A C 1
ATOM 1509 O O . SER A 1 183 ? -9.795 5.418 20.238 1.00 95.69 183 SER A O 1
ATOM 1511 N N . CYS A 1 184 ? -8.416 3.667 20.504 1.00 95.00 184 CYS A N 1
ATOM 1512 C CA . CYS A 1 184 ? -9.222 2.723 19.743 1.00 95.00 184 CYS A CA 1
ATOM 1513 C C . CYS A 1 184 ? -9.872 1.757 20.732 1.00 95.00 184 CYS A C 1
ATOM 1515 O O . CYS A 1 184 ? -9.162 1.103 21.491 1.00 95.00 184 CYS A O 1
ATOM 1517 N N . ARG A 1 185 ? -11.203 1.659 20.727 1.00 95.88 185 ARG A N 1
ATOM 1518 C CA . ARG A 1 185 ? -11.952 0.784 21.645 1.00 95.88 185 ARG A CA 1
ATOM 1519 C C . ARG A 1 185 ? -11.735 -0.707 21.395 1.00 95.88 185 ARG A C 1
ATOM 1521 O O . ARG A 1 185 ? -12.074 -1.505 22.253 1.00 95.88 185 ARG A O 1
ATOM 1528 N N . ILE A 1 186 ? -11.176 -1.064 20.243 1.00 95.81 186 ILE A N 1
ATOM 1529 C CA . ILE A 1 186 ? -10.844 -2.445 19.882 1.00 95.81 186 ILE A CA 1
ATOM 1530 C C . ILE A 1 186 ? -9.334 -2.655 19.813 1.00 95.81 186 ILE A C 1
ATOM 1532 O O . ILE A 1 186 ? -8.886 -3.479 19.034 1.00 95.81 186 ILE A O 1
ATOM 1536 N N . HIS A 1 187 ? -8.542 -1.882 20.570 1.00 95.00 187 HIS A N 1
ATOM 1537 C CA . HIS A 1 187 ? -7.080 -1.853 20.445 1.00 95.00 187 HIS A CA 1
ATOM 1538 C C . HIS A 1 187 ? -6.442 -3.245 20.367 1.00 95.00 187 HIS A C 1
ATOM 1540 O O . HIS A 1 187 ? -5.661 -3.490 19.448 1.00 95.00 187 HIS A O 1
ATOM 1546 N N . ASP A 1 188 ? -6.844 -4.140 21.264 1.00 96.00 188 ASP A N 1
ATOM 1547 C CA . ASP A 1 188 ? -6.243 -5.467 21.424 1.00 96.00 188 ASP A CA 1
ATOM 1548 C C . ASP A 1 188 ? -6.642 -6.438 20.299 1.00 96.00 188 ASP A C 1
ATOM 1550 O O . ASP A 1 188 ? -5.856 -7.289 19.885 1.00 96.00 188 ASP A O 1
ATOM 1554 N N . THR A 1 189 ? -7.820 -6.239 19.702 1.00 96.81 189 THR A N 1
ATOM 1555 C CA . THR A 1 189 ? -8.343 -7.069 18.604 1.00 96.81 189 THR A CA 1
ATOM 1556 C C . THR A 1 189 ? -8.581 -6.276 17.316 1.00 96.81 189 THR A C 1
ATOM 1558 O O . THR A 1 189 ? -9.447 -6.585 16.502 1.00 96.81 189 THR A O 1
ATOM 1561 N N . LYS A 1 190 ? -7.789 -5.222 17.089 1.00 94.38 190 LYS A N 1
ATOM 1562 C CA . LYS A 1 190 ? -7.816 -4.478 15.821 1.00 94.38 190 LYS A CA 1
ATOM 1563 C C . LYS A 1 190 ? -7.667 -5.438 14.635 1.00 94.38 190 LYS A C 1
ATOM 1565 O O . LYS A 1 190 ? -6.899 -6.400 14.757 1.00 94.38 190 LYS A O 1
ATOM 1570 N N . PRO A 1 191 ? -8.300 -5.142 13.487 1.00 93.88 191 PRO A N 1
ATOM 1571 C CA . PRO A 1 191 ? -8.009 -5.894 12.280 1.00 93.88 191 PRO A CA 1
ATOM 1572 C C . PRO A 1 191 ? -6.542 -5.725 11.902 1.00 93.88 191 PRO A C 1
ATOM 1574 O O . PRO A 1 191 ? -5.919 -4.695 12.206 1.00 93.88 191 PRO A O 1
ATOM 1577 N N . ARG A 1 192 ? -6.012 -6.713 11.190 1.00 93.00 192 ARG A N 1
ATOM 1578 C CA . ARG A 1 192 ? -4.657 -6.716 10.648 1.00 93.00 192 ARG A CA 1
ATOM 1579 C C . ARG A 1 192 ? -4.359 -5.442 9.868 1.00 93.00 192 ARG A C 1
ATOM 1581 O O . ARG A 1 192 ? -3.335 -4.819 10.115 1.00 93.00 192 ARG A O 1
ATOM 1588 N N . HIS A 1 193 ? -5.300 -4.978 9.043 1.00 89.75 193 HIS A N 1
ATOM 1589 C CA . HIS A 1 193 ? -5.171 -3.712 8.316 1.00 89.75 193 HIS A CA 1
ATOM 1590 C C . HIS A 1 193 ? -4.737 -2.547 9.230 1.00 89.75 193 HIS A C 1
ATOM 1592 O O . HIS A 1 193 ? -3.812 -1.802 8.909 1.00 89.75 193 HIS A O 1
ATOM 1598 N N . CYS A 1 194 ? -5.386 -2.394 10.391 1.00 91.06 194 CYS A N 1
ATOM 1599 C CA . CYS A 1 194 ? -5.076 -1.323 11.339 1.00 91.06 194 CYS A CA 1
ATOM 1600 C C . CYS A 1 194 ? -3.810 -1.595 12.166 1.00 91.06 194 CYS A C 1
ATOM 1602 O O . CYS A 1 194 ? -3.177 -0.639 12.618 1.00 91.06 194 CYS A O 1
ATOM 1604 N N . LYS A 1 195 ? -3.480 -2.867 12.431 1.00 90.56 195 LYS A N 1
ATOM 1605 C CA . LYS A 1 195 ? -2.266 -3.275 13.162 1.00 90.56 195 LYS A CA 1
ATOM 1606 C C . LYS A 1 195 ? -1.009 -3.039 12.329 1.00 90.56 195 LYS A C 1
ATOM 1608 O O . LYS A 1 195 ? -0.034 -2.513 12.851 1.00 90.56 195 LYS A O 1
ATOM 1613 N N . ASP A 1 196 ? -1.089 -3.327 11.036 1.00 89.56 196 ASP A N 1
ATOM 1614 C CA . ASP A 1 196 ? 0.021 -3.227 10.089 1.00 89.56 196 ASP A CA 1
ATOM 1615 C C . ASP A 1 196 ? 0.288 -1.774 9.658 1.00 89.56 196 ASP A C 1
ATOM 1617 O O . ASP A 1 196 ? 1.121 -1.526 8.788 1.00 89.56 196 ASP A O 1
ATOM 1621 N N . TYR A 1 197 ? -0.416 -0.783 10.220 1.00 90.12 197 TYR A N 1
ATOM 1622 C CA . TYR A 1 197 ? -0.163 0.618 9.909 1.00 90.12 197 TYR A CA 1
ATOM 1623 C C . TYR A 1 197 ? 0.968 1.222 10.775 1.00 90.12 197 TYR A C 1
ATOM 1625 O O . TYR A 1 197 ? 0.855 1.218 12.005 1.00 90.12 197 TYR A O 1
ATOM 1633 N N . PRO A 1 198 ? 1.954 1.912 10.165 1.00 91.31 198 PRO A N 1
ATOM 1634 C CA . PRO A 1 198 ? 2.227 1.958 8.733 1.00 91.31 198 PRO A CA 1
ATOM 1635 C C . PRO A 1 198 ? 3.036 0.731 8.280 1.00 91.31 198 PRO A C 1
ATOM 1637 O O . PRO A 1 198 ? 3.970 0.308 8.945 1.00 91.31 198 PRO A O 1
ATOM 1640 N N . LYS A 1 199 ? 2.688 0.205 7.101 1.00 87.50 199 LYS A N 1
ATOM 1641 C CA . LYS A 1 199 ? 3.287 -1.006 6.505 1.00 87.50 199 LYS A CA 1
ATOM 1642 C C . LYS A 1 199 ? 4.786 -0.909 6.169 1.00 87.50 199 LYS A C 1
ATOM 1644 O O . LYS A 1 199 ? 5.443 -1.927 5.998 1.00 87.50 199 LYS A O 1
ATOM 1649 N N . SER A 1 200 ? 5.310 0.302 5.989 1.00 86.94 200 SER A N 1
ATOM 1650 C CA . SER A 1 200 ? 6.724 0.572 5.692 1.00 86.94 200 SER A CA 1
ATOM 1651 C C . SER A 1 200 ? 7.044 2.051 5.907 1.00 86.94 200 SER A C 1
ATOM 1653 O O . SER A 1 200 ? 6.132 2.884 5.936 1.00 86.94 200 SER A O 1
ATOM 1655 N N . LYS A 1 201 ? 8.330 2.414 5.954 1.00 87.19 201 LYS A N 1
ATOM 1656 C CA . LYS A 1 201 ? 8.793 3.810 5.911 1.00 87.19 201 LYS A CA 1
ATOM 1657 C C . LYS A 1 201 ? 8.188 4.603 4.763 1.00 87.19 201 LYS A C 1
ATOM 1659 O O . LYS A 1 201 ? 7.655 5.688 4.979 1.00 87.19 201 LYS A O 1
ATOM 1664 N N . LYS A 1 202 ? 8.220 4.063 3.538 1.00 84.00 202 LYS A N 1
ATOM 1665 C CA . LYS A 1 202 ? 7.610 4.731 2.378 1.00 84.00 202 LYS A CA 1
ATOM 1666 C C . LYS A 1 202 ? 6.123 4.977 2.612 1.00 84.00 202 LYS A C 1
ATOM 1668 O O . LYS A 1 202 ? 5.638 6.062 2.299 1.00 84.00 202 LYS A O 1
ATOM 1673 N N . HIS A 1 203 ? 5.410 3.998 3.174 1.00 86.06 203 HIS A N 1
ATOM 1674 C CA . HIS A 1 203 ? 4.002 4.169 3.507 1.00 86.06 203 HIS A CA 1
ATOM 1675 C C . HIS A 1 203 ? 3.813 5.278 4.547 1.00 86.06 203 HIS A C 1
ATOM 1677 O O . HIS A 1 203 ? 3.035 6.191 4.295 1.00 86.06 203 HIS A O 1
ATOM 1683 N N . ALA A 1 204 ? 4.576 5.247 5.642 1.00 90.06 204 ALA A N 1
ATOM 1684 C CA . ALA A 1 204 ? 4.523 6.229 6.719 1.00 90.06 204 ALA A CA 1
ATOM 1685 C C . ALA A 1 204 ? 4.786 7.663 6.232 1.00 90.06 204 ALA A C 1
ATOM 1687 O O . ALA A 1 204 ? 4.036 8.574 6.578 1.00 90.06 204 ALA A O 1
ATOM 1688 N N . LEU A 1 205 ? 5.820 7.864 5.409 1.00 87.75 205 LEU A N 1
ATOM 1689 C CA . LEU A 1 205 ? 6.166 9.170 4.846 1.00 87.75 205 LEU A CA 1
ATOM 1690 C C . LEU A 1 205 ? 5.088 9.661 3.876 1.00 87.75 205 LEU A C 1
ATOM 1692 O O . LEU A 1 205 ? 4.639 10.799 3.983 1.00 87.75 205 LEU A O 1
ATOM 1696 N N . ARG A 1 206 ? 4.626 8.792 2.965 1.00 85.19 206 ARG A N 1
ATOM 1697 C CA . ARG A 1 206 ? 3.593 9.133 1.974 1.00 85.19 206 ARG A CA 1
ATOM 1698 C C . ARG A 1 206 ? 2.273 9.520 2.633 1.00 85.19 206 ARG A C 1
ATOM 1700 O O . ARG A 1 206 ? 1.586 10.404 2.140 1.00 85.19 206 ARG A O 1
ATOM 1707 N N . THR A 1 207 ? 1.907 8.857 3.726 1.00 87.56 207 THR A N 1
ATOM 1708 C CA . THR A 1 207 ? 0.670 9.156 4.447 1.00 87.56 207 THR A CA 1
ATOM 1709 C C . THR A 1 207 ? 0.835 10.253 5.490 1.00 87.56 207 THR A C 1
ATOM 1711 O O . THR A 1 207 ? -0.161 10.619 6.098 1.00 87.56 207 THR A O 1
ATOM 1714 N N . GLY A 1 208 ? 2.033 10.797 5.729 1.00 90.94 208 GLY A N 1
ATOM 1715 C CA . GLY A 1 208 ? 2.250 11.843 6.737 1.00 90.94 208 GLY A CA 1
ATOM 1716 C C . GLY A 1 208 ? 2.130 11.339 8.182 1.00 90.94 208 GLY A C 1
ATOM 1717 O O . GLY A 1 208 ? 1.613 12.035 9.061 1.00 90.94 208 GLY A O 1
ATOM 1718 N N . CYS A 1 209 ? 2.564 10.107 8.450 1.00 92.81 209 CYS A N 1
ATOM 1719 C CA . CYS A 1 209 ? 2.539 9.526 9.785 1.00 92.81 209 CYS A CA 1
ATOM 1720 C C . CYS A 1 209 ? 3.432 10.306 10.765 1.00 92.81 209 CYS A C 1
ATOM 1722 O O . CYS A 1 209 ? 4.652 10.212 10.728 1.00 92.81 209 CYS A O 1
ATOM 1724 N N . LYS A 1 210 ? 2.811 10.991 11.730 1.00 93.44 210 LYS A N 1
ATOM 1725 C CA . LYS A 1 210 ? 3.511 11.770 12.773 1.00 93.44 210 LYS A CA 1
ATOM 1726 C C . LYS A 1 210 ? 4.326 10.934 13.769 1.00 93.44 210 LYS A C 1
ATOM 1728 O O . LYS A 1 210 ? 5.092 11.491 14.542 1.00 93.44 210 LYS A O 1
ATOM 1733 N N . GLY A 1 211 ? 4.079 9.625 13.824 1.00 92.62 211 GLY A N 1
ATOM 1734 C CA . GLY A 1 211 ? 4.793 8.698 14.710 1.00 92.62 211 GLY A CA 1
ATOM 1735 C C . GLY A 1 211 ? 6.041 8.085 14.077 1.00 92.62 211 GLY A C 1
ATOM 1736 O O . GLY A 1 211 ? 6.650 7.212 14.687 1.00 92.62 211 GLY A O 1
ATOM 1737 N N . PHE A 1 212 ? 6.369 8.478 12.846 1.00 90.12 212 PHE A N 1
ATOM 1738 C CA . PHE A 1 212 ? 7.537 8.018 12.108 1.00 90.12 212 PHE A CA 1
ATOM 1739 C C . PHE A 1 212 ? 8.573 9.149 12.063 1.00 90.12 212 PHE A C 1
ATOM 1741 O O . PHE A 1 212 ? 8.219 10.264 11.676 1.00 90.12 212 PHE A O 1
ATOM 1748 N N . GLY A 1 213 ? 9.810 8.872 12.490 1.00 74.69 213 GLY A N 1
ATOM 1749 C CA . GLY A 1 213 ? 10.909 9.839 12.618 1.00 74.69 213 GLY A CA 1
ATOM 1750 C C . GLY A 1 213 ? 12.216 9.320 12.040 1.00 74.69 213 GLY A C 1
ATOM 1751 O O . GLY A 1 213 ? 12.470 8.099 12.147 1.00 74.69 213 GLY A O 1
#

Sequence (213 aa):
MDDFRSDPKQYDLFAKVYSFLVGGKAVPGEEKCPPMGIRYGGIWYRPENLKERRFYNWHEFDDLLTQAFSLRSLSGEDIVKLYKMVFGVNAFIGNGPEEKVGIWVETEMERFKCIQCGHCCLNLYDSYCTTAHEEDLIRWKEEGRWDILGYIDGGDLWISPKTGEDVTRCPWLRKLPRTEKYSCRIHDTKPRHCKDYPKSKKHALRTGCKGFG

Radius of gyration: 21.99 Å; chains: 1; bounding box: 48×41×61 Å

Secondary structure (DSSP, 8-state):
---TTT-HHHHHHHHHHHHHHH-SEEEEEEEEETTTTEEEEEEEEE-TT-S--EEEEGGGHHHHHHHHHHH-PPPHHHHHHHHHHHH--EEEEEE-GGG-EEEEEE--GGGB------HHHHS-GGGTSEEPPHHHHHHHHHTT-HHHHTTEETTEE-B-TTTSSB-SS-TTEEEPTTSS-EEETTGGG--HHHHT-S-SHHHHHHTT-TTB-

Foldseek 3Di:
DQPCQRDQVNQVLLQVLLCLLQNFGKDWDWAQDDDVRDIATHIFTDHPVDPDTDTDGPVCSVVSVVVSPVVDDDDQVNVQVNCCSPVVWHKDWDQDPPRDIDIDTDQVCVQFDDPQLCLLFQPDPCNFFDFFDPVLVVVCVVVVVVVQVCLADPRHGGQHNVPRHTDNGDPQWDQDPPDSGIDGNCVVSDGPSVVCVPVGPSSCVVSVPPRGD

pLDDT: mean 88.7, std 9.89, range [36.75, 98.19]